Protein AF-A0A850KMY5-F1 (afdb_monomer_lite)

Secondary structure (DSSP, 8-state):
--PPP------------------EEEEEEE--PBP-SS-SSPPBPHHHHHHHHHHHHHHGGG-EEEEEE-SSHHHHHHHHHHHHHHT--EEE--TT-HHHHHHHHHT--EEEEEEE-TTHHHHHHHHHHT--PPP--TT---EEEEEE-SSS-EEEEEEPSSPP-HHHHHHHHHHHHHHHHHTHHHHHHHHHHTT--S--HHHHHHHHHHHHHHHHTTT--HHHHHHHHHHHHHHHHHHHHHHHHHHHHTTPPPPSSPPPIIIIIHHHHHHHHHHHHHHHHHHTGGGGBHHHHHHHHSPPTT-SS-HHHHHHHHGGGS-SSPPBPBPP-----

pLDDT: mean 89.18, std 13.14, range [32.66, 98.81]

Radius of gyration: 27.85 Å; chains: 1; bounding box: 59×48×123 Å

Foldseek 3Di:
DDDDDDDDDDDPPPPPDDPQQAFEKEKEFEFFAFDPPVDPAGAHDPQSLVQLLQVLLLCLPQFAPAEEFAPGNRRCSSRVNNCVSNVHDYHHDDLVPLLVVLVVSSVDHDYYYYYHHLPSRVVSLCSNQVDDQDRQDNPQRFWIWMFTRHPHTDIAIAGTPPGDPLVVLLVLLLVLLLQLLVLLVLVLLVCVQVVHDLDDPVVLVVVLVVQLVVLVVVVHDSLLSSLLSVLSSVLSSQQSVVVVVVCVVVVNDRDPPRDDVPPPSVVSSVVSSVSNSVSLSNNLSVLLADVSVVVQLDDDPPRPGDSVSSCSNSVSSHDPDDHHYHDYSPNDD

Structure (mmCIF, N/CA/C/O backbone):
data_AF-A0A850KMY5-F1
#
_entry.id   AF-A0A850KMY5-F1
#
loop_
_atom_site.group_PDB
_atom_site.id
_atom_site.type_symbol
_atom_site.label_atom_id
_atom_site.label_alt_id
_atom_site.label_comp_id
_atom_site.label_asym_id
_atom_site.label_entity_id
_atom_site.label_seq_id
_atom_site.pdbx_PDB_ins_code
_atom_site.Cartn_x
_atom_site.Cartn_y
_atom_site.Cartn_z
_atom_site.occupancy
_atom_site.B_iso_or_equiv
_atom_site.auth_seq_id
_atom_site.auth_comp_id
_atom_site.auth_asym_id
_atom_site.auth_atom_id
_atom_site.pdbx_PDB_model_num
ATOM 1 N N . MET A 1 1 ? 18.361 23.550 87.043 1.00 40.78 1 MET A N 1
ATOM 2 C CA . MET A 1 1 ? 17.935 22.511 86.080 1.00 40.78 1 MET A CA 1
ATOM 3 C C . MET A 1 1 ? 16.815 23.110 85.234 1.00 40.78 1 MET A C 1
ATOM 5 O O . MET A 1 1 ? 15.806 23.490 85.807 1.00 40.78 1 MET A O 1
ATOM 9 N N . LYS A 1 2 ? 17.021 23.326 83.927 1.00 37.50 2 LYS A N 1
ATOM 10 C CA . LYS A 1 2 ? 15.992 23.822 82.986 1.00 37.50 2 LYS A CA 1
ATOM 11 C C . LYS A 1 2 ? 15.664 22.689 81.999 1.00 37.50 2 LYS A C 1
ATOM 13 O O . LYS A 1 2 ? 16.618 22.047 81.559 1.00 37.50 2 LYS A O 1
ATOM 18 N N . PRO A 1 3 ? 14.392 22.415 81.658 1.00 55.12 3 PRO A N 1
ATOM 19 C CA . PRO A 1 3 ? 14.059 21.340 80.734 1.00 55.12 3 PRO A CA 1
ATOM 20 C C . PRO A 1 3 ? 14.203 21.813 79.282 1.00 55.12 3 PRO A C 1
ATOM 22 O O . PRO A 1 3 ? 13.801 22.920 78.928 1.00 55.12 3 PRO A O 1
ATOM 25 N N . ILE A 1 4 ? 14.795 20.959 78.452 1.00 54.41 4 ILE A N 1
ATOM 26 C CA . ILE A 1 4 ? 14.950 21.135 77.006 1.00 54.41 4 ILE A CA 1
ATOM 27 C C . ILE A 1 4 ? 13.653 20.651 76.342 1.00 54.41 4 ILE A C 1
ATOM 29 O O . ILE A 1 4 ? 13.229 19.522 76.573 1.00 54.41 4 ILE A O 1
ATOM 33 N N . HIS A 1 5 ? 13.003 21.500 75.544 1.00 46.88 5 HIS A N 1
ATOM 34 C CA . HIS A 1 5 ? 11.858 21.116 74.714 1.00 46.88 5 HIS A CA 1
ATOM 35 C C . HIS A 1 5 ? 12.358 20.377 73.466 1.00 46.88 5 HIS A C 1
ATOM 37 O O . HIS A 1 5 ? 13.086 20.951 72.659 1.00 46.88 5 HIS A O 1
ATOM 43 N N . GLN A 1 6 ? 11.984 19.105 73.311 1.00 51.31 6 GLN A N 1
ATOM 44 C CA . GLN A 1 6 ? 12.232 18.348 72.085 1.00 51.31 6 GLN A CA 1
ATOM 45 C C . GLN A 1 6 ? 11.145 18.672 71.052 1.00 51.31 6 GLN A C 1
ATOM 47 O O . GLN A 1 6 ? 9.974 18.359 71.257 1.00 51.31 6 GLN A O 1
ATOM 52 N N . LEU A 1 7 ? 11.537 19.299 69.939 1.00 55.62 7 LEU A N 1
ATOM 53 C CA . LEU A 1 7 ? 10.714 19.387 68.733 1.00 55.62 7 LEU A CA 1
ATOM 54 C C . LEU A 1 7 ? 10.704 18.014 68.043 1.00 55.62 7 LEU A C 1
ATOM 56 O O . LEU A 1 7 ? 11.746 17.536 67.599 1.00 55.62 7 LEU A O 1
ATOM 60 N N . ALA A 1 8 ? 9.528 17.398 67.929 1.00 52.44 8 ALA A N 1
ATOM 61 C CA . ALA A 1 8 ? 9.322 16.209 67.110 1.00 52.44 8 ALA A CA 1
ATOM 62 C C . ALA A 1 8 ? 9.161 16.622 65.637 1.00 52.44 8 ALA A C 1
ATOM 64 O O . ALA A 1 8 ? 8.191 17.283 65.269 1.00 52.44 8 ALA A O 1
ATOM 65 N N . PHE A 1 9 ? 10.124 16.243 64.796 1.00 51.97 9 PHE A N 1
ATOM 66 C CA . PHE A 1 9 ? 10.064 16.421 63.347 1.00 51.97 9 PHE A CA 1
ATOM 67 C C . PHE A 1 9 ? 9.339 15.208 62.744 1.00 51.97 9 PHE A C 1
ATOM 69 O O . PHE A 1 9 ? 9.884 14.105 62.712 1.00 51.97 9 PHE A O 1
ATOM 76 N N . ALA A 1 10 ? 8.083 15.384 62.327 1.00 57.12 10 ALA A N 1
ATOM 77 C CA . ALA A 1 10 ? 7.307 14.335 61.672 1.00 57.12 10 ALA A CA 1
ATOM 78 C C . ALA A 1 10 ? 7.793 14.160 60.224 1.00 57.12 10 ALA A C 1
ATOM 80 O O . ALA A 1 10 ? 7.533 14.995 59.359 1.00 57.12 10 ALA A O 1
ATOM 81 N N . LEU A 1 11 ? 8.523 13.074 59.970 1.00 55.69 11 LEU A N 1
ATOM 82 C CA . LEU A 1 11 ? 8.965 12.676 58.638 1.00 55.69 11 LEU A CA 1
ATOM 83 C C . LEU A 1 11 ? 7.757 12.117 57.862 1.00 55.69 11 LEU A C 1
ATOM 85 O O . LEU A 1 11 ? 7.358 10.971 58.068 1.00 55.69 11 LEU A O 1
ATOM 89 N N . LEU A 1 12 ? 7.151 12.929 56.990 1.00 54.59 12 LEU A N 1
ATOM 90 C CA . LEU A 1 12 ? 6.156 12.460 56.021 1.00 54.59 12 LEU A CA 1
ATOM 91 C C . LEU A 1 12 ? 6.847 11.544 54.999 1.00 54.59 12 LEU A C 1
ATOM 93 O O . LEU A 1 12 ? 7.476 12.015 54.052 1.00 54.59 12 LEU A O 1
ATOM 97 N N . LEU A 1 13 ? 6.722 10.228 55.185 1.00 56.06 13 LEU A N 1
ATOM 98 C CA . LEU A 1 13 ? 7.008 9.256 54.133 1.00 56.06 13 LEU A CA 1
ATOM 99 C C . LEU A 1 13 ? 5.944 9.389 53.035 1.00 56.06 13 LEU A C 1
ATOM 101 O O . LEU A 1 13 ? 4.826 8.894 53.168 1.00 56.06 13 LEU A O 1
ATOM 105 N N . PHE A 1 14 ? 6.307 10.042 51.934 1.00 59.06 14 PHE A N 1
ATOM 106 C CA . PHE A 1 14 ? 5.561 9.962 50.682 1.00 59.06 14 PHE A CA 1
ATOM 107 C C . PHE A 1 14 ? 5.786 8.560 50.092 1.00 59.06 14 PHE A C 1
ATOM 109 O O . PHE A 1 14 ? 6.814 8.286 49.475 1.00 59.06 14 PHE A O 1
ATOM 116 N N . CYS A 1 15 ? 4.853 7.637 50.334 1.00 54.44 15 CYS A N 1
ATOM 117 C CA . CYS A 1 15 ? 4.815 6.355 49.633 1.00 54.44 15 CYS A CA 1
ATOM 118 C C . CYS A 1 15 ? 4.486 6.614 48.156 1.00 54.44 15 CYS A C 1
ATOM 120 O O . CYS A 1 15 ? 3.323 6.806 47.805 1.00 54.44 15 CYS A O 1
ATOM 122 N N . LEU A 1 16 ? 5.497 6.613 47.282 1.00 58.53 16 LEU A N 1
ATOM 123 C CA . LEU A 1 16 ? 5.271 6.395 45.854 1.00 58.53 16 LEU A CA 1
ATOM 124 C C . LEU A 1 16 ? 4.912 4.917 45.675 1.00 58.53 16 LEU A C 1
ATOM 126 O O . LEU A 1 16 ? 5.791 4.058 45.629 1.00 58.53 16 LEU A O 1
ATOM 130 N N . ALA A 1 17 ? 3.616 4.615 45.619 1.00 54.50 17 ALA A N 1
ATOM 131 C CA . ALA A 1 17 ? 3.169 3.316 45.140 1.00 54.50 17 ALA A CA 1
ATOM 132 C C . ALA A 1 17 ? 3.616 3.155 43.672 1.00 54.50 17 ALA A C 1
ATOM 134 O O . ALA A 1 17 ? 3.490 4.112 42.901 1.00 54.50 17 ALA A O 1
ATOM 135 N N . PRO A 1 18 ? 4.141 1.986 43.268 1.00 51.59 18 PRO A N 1
ATOM 136 C CA . PRO A 1 18 ? 4.429 1.730 41.865 1.00 51.59 18 PRO A CA 1
ATOM 137 C C . PRO A 1 18 ? 3.122 1.833 41.069 1.00 51.59 18 PRO A C 1
ATOM 139 O O . PRO A 1 18 ? 2.139 1.167 41.396 1.00 51.59 18 PRO A O 1
ATOM 142 N N . GLN A 1 19 ? 3.096 2.686 40.042 1.00 56.03 19 GLN A N 1
ATOM 143 C CA . GLN A 1 19 ? 2.025 2.665 39.050 1.00 56.03 19 GLN A CA 1
ATOM 144 C C . GLN A 1 19 ? 2.135 1.342 38.296 1.00 56.03 19 GLN A C 1
ATOM 146 O O . GLN A 1 19 ? 3.046 1.160 37.493 1.00 56.03 19 GLN A O 1
ATOM 151 N N . VAL A 1 20 ? 1.229 0.410 38.581 1.00 55.06 20 VAL A N 1
ATOM 152 C CA . VAL A 1 20 ? 0.996 -0.729 37.693 1.00 55.06 20 VAL A CA 1
ATOM 153 C C . VAL A 1 20 ? 0.479 -0.130 36.390 1.00 55.06 20 VAL A C 1
ATOM 155 O O . VAL A 1 20 ? -0.548 0.550 36.396 1.00 55.06 20 VAL A O 1
ATOM 158 N N . ALA A 1 21 ? 1.234 -0.284 35.303 1.00 56.06 21 ALA A N 1
ATOM 159 C CA . ALA A 1 21 ? 0.764 0.120 33.989 1.00 56.06 21 ALA A CA 1
ATOM 160 C C . ALA A 1 21 ? -0.528 -0.647 33.682 1.00 56.06 21 ALA A C 1
ATOM 162 O O . ALA A 1 21 ? -0.600 -1.855 33.909 1.00 56.06 21 ALA A O 1
ATOM 163 N N . ALA A 1 22 ? -1.546 0.068 33.211 1.00 59.16 22 ALA A N 1
ATOM 164 C CA . ALA A 1 22 ? -2.817 -0.518 32.819 1.00 59.16 22 ALA A CA 1
ATOM 165 C C . ALA A 1 22 ? -2.588 -1.623 31.769 1.00 59.16 22 ALA A C 1
ATOM 167 O O . ALA A 1 22 ? -1.987 -1.365 30.721 1.00 59.16 22 ALA A O 1
ATOM 168 N N . ASP A 1 23 ? -3.047 -2.850 32.042 1.00 81.19 23 ASP A N 1
ATOM 169 C CA . ASP A 1 23 ? -3.001 -3.963 31.082 1.00 81.19 23 ASP A CA 1
ATOM 170 C C . ASP A 1 23 ? -4.151 -3.810 30.078 1.00 81.19 23 ASP A C 1
ATOM 172 O O . ASP A 1 23 ? -5.185 -4.483 30.133 1.00 81.19 23 ASP A O 1
ATOM 176 N N . THR A 1 24 ? -4.010 -2.810 29.209 1.00 91.56 24 THR A N 1
ATOM 177 C CA . THR A 1 24 ? -5.053 -2.405 28.269 1.00 91.56 24 THR A CA 1
ATOM 178 C C . THR A 1 24 ? -4.735 -2.911 26.874 1.00 91.56 24 THR A C 1
ATOM 180 O O . THR A 1 24 ? -3.724 -2.535 26.273 1.00 91.56 24 THR A O 1
ATOM 183 N N . THR A 1 25 ? -5.640 -3.717 26.321 1.00 94.56 25 THR A N 1
ATOM 184 C CA . THR A 1 25 ? -5.576 -4.184 24.932 1.00 94.56 25 THR A CA 1
ATOM 185 C C . THR A 1 25 ? -6.728 -3.593 24.128 1.00 94.56 25 THR A C 1
ATOM 187 O O . THR A 1 25 ? -7.898 -3.779 24.446 1.00 94.56 25 THR A O 1
ATOM 190 N N . ILE A 1 26 ? -6.418 -2.905 23.036 1.00 96.69 26 ILE A N 1
ATOM 191 C CA . ILE A 1 26 ? -7.403 -2.196 22.218 1.00 96.69 26 ILE A CA 1
ATOM 192 C C . ILE A 1 26 ? -7.392 -2.792 20.815 1.00 96.69 26 ILE A C 1
ATOM 194 O O . ILE A 1 26 ? -6.387 -2.719 20.112 1.00 96.69 26 ILE A O 1
ATOM 198 N N . TYR A 1 27 ? -8.522 -3.356 20.397 1.00 97.31 27 TYR A N 1
ATOM 199 C CA . TYR A 1 27 ? -8.770 -3.773 19.023 1.00 97.31 27 TYR A CA 1
ATOM 200 C C . TYR A 1 27 ? -9.480 -2.643 18.284 1.00 97.31 27 TYR A C 1
ATOM 202 O O . TYR A 1 27 ? -10.612 -2.289 18.611 1.00 97.31 27 TYR A O 1
ATOM 210 N N . LEU A 1 28 ? -8.822 -2.077 17.278 1.00 97.56 28 LEU A N 1
ATOM 211 C CA . LEU A 1 28 ? -9.374 -1.049 16.414 1.00 97.56 28 LEU A CA 1
ATOM 212 C C . LEU A 1 28 ? -9.715 -1.645 15.054 1.00 97.56 28 LEU A C 1
ATOM 214 O O . LEU A 1 28 ? -8.883 -2.269 14.393 1.00 97.56 28 LEU A O 1
ATOM 218 N N . VAL A 1 29 ? -10.941 -1.394 14.616 1.00 96.88 29 VAL A N 1
ATOM 219 C CA . VAL A 1 29 ? -11.408 -1.705 13.265 1.00 96.88 29 VAL A CA 1
ATOM 220 C C . VAL A 1 29 ? -12.070 -0.465 12.684 1.00 96.88 29 VAL A C 1
ATOM 222 O O . VAL A 1 29 ? -12.574 0.398 13.412 1.00 96.88 29 VAL A O 1
ATOM 225 N N . ARG A 1 30 ? -12.087 -0.336 11.361 1.00 95.31 30 ARG A N 1
ATOM 226 C CA . ARG A 1 30 ? -13.057 0.564 10.728 1.00 95.31 30 ARG A CA 1
ATOM 227 C C . ARG A 1 30 ? -14.398 -0.153 10.571 1.00 95.31 30 ARG A C 1
ATOM 229 O O . ARG A 1 30 ? -14.469 -1.371 10.719 1.00 95.31 30 ARG A O 1
ATOM 236 N N . HIS A 1 31 ? -15.466 0.584 10.267 1.00 96.50 31 HIS A N 1
ATOM 237 C CA . HIS A 1 31 ? -16.716 -0.059 9.850 1.00 96.50 31 HIS A CA 1
ATOM 238 C C . HIS A 1 31 ? -16.485 -1.035 8.690 1.00 96.50 31 HIS A C 1
ATOM 240 O O . HIS A 1 31 ? -15.659 -0.782 7.812 1.00 96.50 31 HIS A O 1
ATOM 246 N N . ALA A 1 32 ? -17.279 -2.099 8.645 1.00 95.62 32 ALA A N 1
ATOM 247 C CA . ALA A 1 32 ? -17.285 -3.041 7.540 1.00 95.62 32 ALA A CA 1
ATOM 248 C C . ALA A 1 32 ? -17.877 -2.429 6.249 1.00 95.62 32 ALA A C 1
ATOM 250 O O . ALA A 1 32 ? -18.269 -1.254 6.206 1.00 95.62 32 ALA A O 1
ATOM 251 N N . GLU A 1 33 ? -17.910 -3.218 5.178 1.00 94.75 33 GLU A N 1
ATOM 252 C CA . GLU A 1 33 ? -18.345 -2.822 3.840 1.00 94.75 33 GLU A CA 1
ATOM 253 C C . GLU A 1 33 ? -19.735 -2.189 3.867 1.00 94.75 33 GLU A C 1
ATOM 255 O O . GLU A 1 33 ? -20.726 -2.839 4.206 1.00 94.75 33 GLU A O 1
ATOM 260 N N . LYS A 1 34 ? -19.808 -0.924 3.455 1.00 94.00 34 LYS A N 1
ATOM 261 C CA . LYS A 1 34 ? -21.040 -0.132 3.422 1.00 94.00 34 LYS A CA 1
ATOM 262 C C . LYS A 1 34 ? -21.680 -0.135 2.035 1.00 94.00 34 LYS A C 1
ATOM 264 O O . LYS A 1 34 ? -20.975 -0.218 1.029 1.00 94.00 34 LYS A O 1
ATOM 269 N N . ALA A 1 35 ? -22.997 0.021 1.976 1.00 93.69 35 ALA A N 1
ATOM 270 C CA . ALA A 1 35 ? -23.704 0.230 0.723 1.00 93.69 35 ALA A CA 1
ATOM 271 C C . ALA A 1 35 ? -23.237 1.523 0.024 1.00 93.69 35 ALA A C 1
ATOM 273 O O . ALA A 1 35 ? -22.773 2.486 0.651 1.00 93.69 35 ALA A O 1
ATOM 274 N N . SER A 1 36 ? -23.365 1.536 -1.302 1.00 90.56 36 SER A N 1
ATOM 275 C CA . SER A 1 36 ? -23.143 2.716 -2.139 1.00 90.56 36 SER A CA 1
ATOM 276 C C . SER A 1 36 ? -24.484 3.255 -2.638 1.00 90.56 36 SER A C 1
ATOM 278 O O . SER A 1 36 ? -24.749 3.285 -3.835 1.00 90.56 36 SER A O 1
ATOM 280 N N . ASP A 1 37 ? -25.346 3.648 -1.701 1.00 87.75 37 ASP A N 1
ATOM 281 C CA . ASP A 1 37 ? -26.718 4.115 -1.956 1.00 87.75 37 ASP A CA 1
ATOM 282 C C . ASP A 1 37 ? -26.837 5.649 -2.092 1.00 87.75 37 ASP A C 1
ATOM 284 O O . ASP A 1 37 ? -27.935 6.194 -2.172 1.00 87.75 37 ASP A O 1
ATOM 288 N N . GLY A 1 38 ? -25.703 6.359 -2.096 1.00 84.75 38 GLY A N 1
ATOM 289 C CA . GLY A 1 38 ? -25.643 7.822 -2.174 1.00 84.75 38 GLY A CA 1
ATOM 290 C C . GLY A 1 38 ? -25.999 8.548 -0.872 1.00 84.75 38 GLY A C 1
ATOM 291 O O . GLY A 1 38 ? -25.956 9.779 -0.830 1.00 84.75 38 GLY A O 1
ATOM 292 N N . THR A 1 39 ? -26.322 7.828 0.206 1.00 90.00 39 THR A N 1
ATOM 293 C CA . THR A 1 39 ? -26.636 8.440 1.499 1.00 90.00 39 THR A CA 1
ATOM 294 C C . THR A 1 39 ? -25.370 8.757 2.302 1.00 90.00 39 THR A C 1
ATOM 296 O O . THR A 1 39 ? -24.292 8.197 2.094 1.00 90.00 39 THR A O 1
ATOM 299 N N . ARG A 1 40 ? -25.495 9.683 3.263 1.00 87.38 40 ARG A N 1
ATOM 300 C CA . ARG A 1 40 ? -24.398 10.058 4.177 1.00 87.38 40 ARG A CA 1
ATOM 301 C C . ARG A 1 40 ? -24.154 9.027 5.281 1.00 87.38 40 ARG A C 1
ATOM 303 O O . ARG A 1 40 ? -23.089 9.038 5.898 1.00 87.38 40 ARG A O 1
ATOM 310 N N . ASP A 1 41 ? -25.136 8.171 5.544 1.00 91.75 41 ASP A N 1
ATOM 311 C CA . ASP A 1 41 ? -25.058 7.130 6.562 1.00 91.75 41 ASP A CA 1
ATOM 312 C C . ASP A 1 41 ? -25.680 5.820 6.049 1.00 91.75 41 ASP A C 1
ATOM 314 O O . ASP A 1 41 ? -26.765 5.438 6.496 1.00 91.75 41 ASP A O 1
ATOM 318 N N . PRO A 1 42 ? -25.024 5.175 5.064 1.00 94.94 42 PRO A N 1
ATOM 319 C CA . PRO A 1 42 ? -25.508 3.939 4.463 1.00 94.94 42 PRO A CA 1
ATOM 320 C C . PRO A 1 42 ? -25.454 2.778 5.455 1.00 94.94 42 PRO A C 1
ATOM 322 O O . PRO A 1 42 ? -24.619 2.749 6.368 1.00 94.94 42 PRO A O 1
ATOM 325 N N . ASP A 1 43 ? -26.314 1.792 5.218 1.00 97.12 43 ASP A N 1
ATOM 326 C CA . ASP A 1 43 ? -26.264 0.496 5.889 1.00 97.12 43 ASP A CA 1
ATOM 327 C C . ASP A 1 43 ? -25.057 -0.339 5.420 1.00 97.12 43 ASP A C 1
ATOM 329 O O . ASP A 1 43 ? -24.413 -0.044 4.404 1.00 97.12 43 ASP A O 1
ATOM 333 N N . LEU A 1 44 ? -24.722 -1.388 6.173 1.00 97.38 44 LEU A N 1
ATOM 334 C CA . LEU A 1 44 ? -23.758 -2.389 5.726 1.00 97.38 44 LEU A CA 1
ATOM 335 C C . LEU A 1 44 ? -24.301 -3.197 4.540 1.00 97.38 44 LEU A C 1
ATOM 337 O O . LEU A 1 44 ? -25.492 -3.468 4.410 1.00 97.38 44 LEU A O 1
ATOM 341 N N . THR A 1 45 ? -23.386 -3.614 3.674 1.00 96.12 45 THR A N 1
ATOM 342 C CA . THR A 1 45 ? -23.649 -4.642 2.661 1.00 96.12 45 THR A CA 1
ATOM 343 C C . THR A 1 45 ? -23.756 -6.029 3.312 1.00 96.12 45 THR A C 1
ATOM 345 O O . THR A 1 45 ? -23.319 -6.202 4.455 1.00 96.12 45 THR A O 1
ATOM 348 N N . PRO A 1 46 ? -24.238 -7.061 2.590 1.00 95.06 46 PRO A N 1
ATOM 349 C CA . PRO A 1 46 ? -24.164 -8.445 3.062 1.00 95.06 46 PRO A CA 1
ATOM 350 C C . PRO A 1 46 ? -22.746 -8.874 3.479 1.00 95.06 46 PRO A C 1
ATOM 352 O O . PRO A 1 46 ? -22.569 -9.392 4.578 1.00 95.06 46 PRO A O 1
ATOM 355 N N . ALA A 1 47 ? -21.725 -8.556 2.672 1.00 92.06 47 ALA A N 1
ATOM 356 C CA . ALA A 1 47 ? -20.323 -8.825 3.011 1.00 92.06 47 ALA A CA 1
ATOM 357 C C . ALA A 1 47 ? -19.878 -8.083 4.285 1.00 92.06 47 ALA A C 1
ATOM 359 O O . ALA A 1 47 ? -19.152 -8.630 5.115 1.00 92.06 47 ALA A O 1
ATOM 360 N N . GLY A 1 48 ? -20.369 -6.855 4.482 1.00 96.19 48 GLY A N 1
ATOM 361 C CA . GLY A 1 48 ? -20.101 -6.081 5.689 1.00 96.19 48 GLY A CA 1
ATOM 362 C C . GLY A 1 48 ? -20.705 -6.717 6.943 1.00 96.19 48 GLY A C 1
ATOM 363 O O . GLY A 1 48 ? -20.067 -6.751 7.995 1.00 96.19 48 GLY A O 1
ATOM 364 N N . HIS A 1 49 ? -21.909 -7.283 6.834 1.00 97.31 49 HIS A N 1
ATOM 365 C CA . HIS A 1 49 ? -22.519 -8.049 7.921 1.00 97.31 49 HIS A CA 1
ATOM 366 C C . HIS A 1 49 ? -21.762 -9.348 8.225 1.00 97.31 49 HIS A C 1
ATOM 368 O O . HIS A 1 49 ? -21.573 -9.669 9.399 1.00 97.31 49 HIS A O 1
ATOM 374 N N . GLU A 1 50 ? -21.282 -10.068 7.207 1.00 95.12 50 GLU A N 1
ATOM 375 C CA . GLU A 1 50 ? -20.426 -11.248 7.400 1.00 95.12 50 GLU A CA 1
ATOM 376 C C . GLU A 1 50 ? -19.127 -10.891 8.130 1.00 95.12 50 GLU A C 1
ATOM 378 O O . GLU A 1 50 ? -18.746 -11.570 9.085 1.00 95.12 50 GLU A O 1
ATOM 383 N N . ARG A 1 51 ? -18.480 -9.782 7.748 1.00 95.44 51 ARG A N 1
ATOM 384 C CA . ARG A 1 51 ? -17.286 -9.283 8.439 1.00 95.44 51 ARG A CA 1
ATOM 385 C C . ARG A 1 51 ? -17.573 -8.921 9.890 1.00 95.44 51 ARG A C 1
ATOM 387 O O . ARG A 1 51 ? -16.802 -9.288 10.772 1.00 95.44 51 ARG A O 1
ATOM 394 N N . ALA A 1 52 ? -18.681 -8.232 10.154 1.00 97.75 52 ALA A N 1
ATOM 395 C CA . ALA A 1 52 ? -19.085 -7.878 11.513 1.00 97.75 52 ALA A CA 1
ATOM 396 C C . ALA A 1 52 ? -19.288 -9.127 12.395 1.00 97.75 52 ALA A C 1
ATOM 398 O O . ALA A 1 52 ? -18.855 -9.152 13.546 1.00 97.75 52 ALA A O 1
ATOM 399 N N . GLN A 1 53 ? -19.881 -10.192 11.842 1.00 97.44 53 GLN A N 1
ATOM 400 C CA . GLN A 1 53 ? -19.999 -11.485 12.527 1.00 97.44 53 GLN A CA 1
ATOM 401 C C . GLN A 1 53 ? -18.638 -12.147 12.753 1.00 97.44 53 GLN A C 1
ATOM 403 O O . GLN A 1 53 ? -18.367 -12.646 13.846 1.00 97.44 53 GLN A O 1
ATOM 408 N N . TRP A 1 54 ? -17.755 -12.112 11.752 1.00 95.19 54 TRP A N 1
ATOM 409 C CA . TRP A 1 54 ? -16.405 -12.643 11.899 1.00 95.19 54 TRP A CA 1
ATOM 410 C C . TRP A 1 54 ? -15.636 -11.930 13.014 1.00 95.19 54 TRP A C 1
ATOM 412 O O . TRP A 1 54 ? -15.001 -12.599 13.824 1.00 95.19 54 TRP A O 1
ATOM 422 N N . ILE A 1 55 ? -15.720 -10.596 13.092 1.00 96.44 55 ILE A N 1
ATOM 423 C CA . ILE A 1 55 ? -15.071 -9.805 14.150 1.00 96.44 55 ILE A CA 1
ATOM 424 C C . ILE A 1 55 ? -15.593 -10.235 15.526 1.00 96.44 55 ILE A C 1
ATOM 426 O O . ILE A 1 55 ? -14.794 -10.407 16.442 1.00 96.44 55 ILE A O 1
ATOM 430 N N . ALA A 1 56 ? -16.900 -10.472 15.668 1.00 97.00 56 ALA A N 1
ATOM 431 C CA . ALA A 1 56 ? -17.472 -10.956 16.922 1.00 97.00 56 ALA A CA 1
ATOM 432 C C . ALA A 1 56 ? -16.872 -12.301 17.350 1.00 97.00 56 ALA A C 1
ATOM 434 O O . ALA A 1 56 ? -16.438 -12.438 18.489 1.00 97.00 56 ALA A O 1
ATOM 435 N N . HIS A 1 57 ? -16.781 -13.269 16.432 1.00 94.81 57 HIS A N 1
ATOM 436 C CA . HIS A 1 57 ? -16.186 -14.580 16.725 1.00 94.81 57 HIS A CA 1
ATOM 437 C C . HIS A 1 57 ? -14.685 -14.482 16.990 1.00 94.81 57 HIS A C 1
ATOM 439 O O . HIS A 1 57 ? -14.175 -15.109 17.912 1.00 94.81 57 HIS A O 1
ATOM 445 N N . TYR A 1 58 ? -13.979 -13.651 16.223 1.00 92.56 58 TYR A N 1
ATOM 446 C CA . TYR A 1 58 ? -12.570 -13.369 16.462 1.00 92.56 58 TYR A CA 1
ATOM 447 C C . TYR A 1 58 ? -12.350 -12.784 17.862 1.00 92.56 58 TYR A C 1
ATOM 449 O O . TYR A 1 58 ? -11.342 -13.085 18.485 1.00 92.56 58 TYR A O 1
ATOM 457 N N . LEU A 1 59 ? -13.277 -11.990 18.401 1.00 95.44 59 LEU A N 1
ATOM 458 C CA . LEU A 1 59 ? -13.125 -11.356 19.713 1.00 95.44 59 LEU A CA 1
ATOM 459 C C . LEU A 1 59 ? -13.751 -12.118 20.891 1.00 95.44 59 LEU A C 1
ATOM 461 O O . LEU A 1 59 ? -13.551 -11.697 22.029 1.00 95.44 59 LEU A O 1
ATOM 465 N N . ALA A 1 60 ? -14.444 -13.235 20.648 1.00 93.06 60 ALA A N 1
ATOM 466 C CA . ALA A 1 60 ? -15.223 -13.954 21.660 1.00 93.06 60 ALA A CA 1
ATOM 467 C C . ALA A 1 60 ? -14.399 -14.355 22.900 1.00 93.06 60 ALA A C 1
ATOM 469 O O . ALA A 1 60 ? -14.794 -14.062 24.026 1.00 93.06 60 ALA A O 1
ATOM 470 N N . ASP A 1 61 ? -13.211 -14.925 22.691 1.00 90.25 61 ASP A N 1
ATOM 471 C CA . ASP A 1 61 ? -12.375 -15.476 23.771 1.00 90.25 61 ASP A CA 1
ATOM 472 C C . ASP A 1 61 ? -11.311 -14.490 24.286 1.00 90.25 61 ASP A C 1
ATOM 474 O O . ASP A 1 61 ? -10.367 -14.873 24.975 1.00 90.25 61 ASP A O 1
ATOM 478 N N . ARG A 1 62 ? -11.418 -13.204 23.927 1.00 93.19 62 ARG A N 1
ATOM 479 C CA . ARG A 1 62 ? -10.411 -12.174 24.252 1.00 93.19 62 ARG A CA 1
ATOM 480 C C . ARG A 1 62 ? -10.780 -11.314 25.464 1.00 93.19 62 ARG A C 1
ATOM 482 O O . ARG A 1 62 ? -10.092 -10.336 25.740 1.00 93.19 62 ARG A O 1
ATOM 489 N N . GLY A 1 63 ? -11.850 -11.669 26.181 1.00 94.19 63 GLY A N 1
ATOM 490 C CA . GLY A 1 63 ? -12.235 -11.016 27.436 1.00 94.19 63 GLY A CA 1
ATOM 491 C C . GLY A 1 63 ? -12.583 -9.537 27.267 1.00 94.19 63 GLY A C 1
ATOM 492 O O . GLY A 1 63 ? -12.086 -8.703 28.020 1.00 94.19 63 GLY A O 1
ATOM 493 N N . LEU A 1 64 ? -13.388 -9.200 26.252 1.00 97.38 64 LEU A N 1
ATOM 494 C CA . LEU A 1 64 ? -13.828 -7.822 26.035 1.00 97.38 64 LEU A CA 1
ATOM 495 C C . LEU A 1 64 ? -14.558 -7.274 27.267 1.00 97.38 64 LEU A C 1
ATOM 497 O O . LEU A 1 64 ? -15.461 -7.916 27.799 1.00 97.38 64 LEU A O 1
ATOM 501 N N . THR A 1 65 ? -14.200 -6.056 27.669 1.00 97.69 65 THR A N 1
ATOM 502 C CA . THR A 1 65 ? -14.826 -5.313 28.771 1.00 97.69 65 THR A CA 1
ATOM 503 C C . THR A 1 65 ? -15.567 -4.065 28.290 1.00 97.69 65 THR A C 1
ATOM 505 O O . THR A 1 65 ? -16.440 -3.567 28.998 1.00 97.69 65 THR A O 1
ATOM 508 N N . ALA A 1 66 ? -15.281 -3.573 27.077 1.00 98.19 66 ALA A N 1
ATOM 509 C CA . ALA A 1 66 ? -16.025 -2.473 26.463 1.00 98.19 66 ALA A CA 1
ATOM 510 C C . ALA A 1 66 ? -16.061 -2.551 24.927 1.00 98.19 66 ALA A C 1
ATOM 512 O O . ALA A 1 66 ? -15.128 -3.035 24.281 1.00 98.19 66 ALA A O 1
ATOM 513 N N . VAL A 1 67 ? -17.137 -2.018 24.339 1.00 98.81 67 VAL A N 1
ATOM 514 C CA . VAL A 1 67 ? -17.289 -1.836 22.890 1.00 98.81 67 VAL A CA 1
ATOM 515 C C . VAL A 1 67 ? -17.648 -0.382 22.601 1.00 98.81 67 VAL A C 1
ATOM 517 O O . VAL A 1 67 ? -18.624 0.143 23.132 1.00 98.81 67 VAL A O 1
ATOM 520 N N . PHE A 1 68 ? -16.878 0.255 21.724 1.00 98.81 68 PHE A N 1
ATOM 521 C CA . PHE A 1 68 ? -17.047 1.639 21.306 1.00 98.81 68 PHE A CA 1
ATOM 522 C C . PHE A 1 68 ? -17.332 1.732 19.808 1.00 98.81 68 PHE A C 1
ATOM 524 O O . PHE A 1 68 ? -16.782 0.982 19.001 1.00 98.81 68 PHE A O 1
ATOM 531 N N . SER A 1 69 ? -18.168 2.690 19.422 1.00 98.75 69 SER A N 1
ATOM 532 C CA . SER A 1 69 ? -18.485 2.987 18.025 1.00 98.75 69 SER A CA 1
ATOM 533 C C . SER A 1 69 ? -18.712 4.479 17.838 1.00 98.75 69 SER A C 1
ATOM 535 O O . SER A 1 69 ? -19.243 5.146 18.720 1.00 98.75 69 SER A O 1
ATOM 537 N N . THR A 1 70 ? -18.414 5.018 16.660 1.00 98.50 70 THR A N 1
ATOM 538 C CA . THR A 1 70 ? -18.979 6.325 16.288 1.00 98.50 70 THR A CA 1
ATOM 539 C C . THR A 1 70 ? -20.492 6.214 16.062 1.00 98.50 70 THR A C 1
ATOM 541 O O . THR A 1 70 ? -21.047 5.114 15.968 1.00 98.50 70 THR A O 1
ATOM 544 N N . ASN A 1 71 ? -21.186 7.348 15.934 1.00 97.94 71 ASN A N 1
ATOM 545 C CA . ASN A 1 71 ? -22.645 7.370 15.783 1.00 97.94 71 ASN A CA 1
ATOM 546 C C . ASN A 1 71 ? -23.158 7.191 14.335 1.00 97.94 71 ASN A C 1
ATOM 548 O O . ASN A 1 71 ? -24.231 7.690 13.994 1.00 97.94 71 ASN A O 1
ATOM 552 N N . TYR A 1 72 ? -22.424 6.494 13.469 1.00 97.38 72 TYR A N 1
ATOM 553 C CA . TYR A 1 72 ? -22.892 6.156 12.120 1.00 97.38 72 TYR A CA 1
ATOM 554 C C . TYR A 1 72 ? -23.526 4.758 12.113 1.00 97.38 72 TYR A C 1
ATOM 556 O O . TYR A 1 72 ? -23.094 3.868 12.847 1.00 97.38 72 TYR A O 1
ATOM 564 N N . LYS A 1 73 ? -24.544 4.525 11.279 1.00 97.62 73 LYS A N 1
ATOM 565 C CA . LYS A 1 73 ? -25.185 3.208 11.121 1.00 97.62 73 LYS A CA 1
ATOM 566 C C . LYS A 1 73 ? -24.162 2.115 10.855 1.00 97.62 73 LYS A C 1
ATOM 568 O O . LYS A 1 73 ? -24.129 1.138 11.594 1.00 97.62 73 LYS A O 1
ATOM 573 N N . ARG A 1 74 ? -23.282 2.316 9.872 1.00 97.00 74 ARG A N 1
ATOM 574 C CA . ARG A 1 74 ? -22.248 1.340 9.495 1.00 97.00 74 ARG A CA 1
ATOM 575 C C . ARG A 1 74 ? -21.294 0.975 10.638 1.00 97.00 74 ARG A C 1
ATOM 577 O O . ARG A 1 74 ? -20.933 -0.192 10.770 1.00 97.00 74 ARG A O 1
ATOM 584 N N . THR A 1 75 ? -20.904 1.929 11.490 1.00 98.19 75 THR A N 1
ATOM 585 C CA . THR A 1 75 ? -20.032 1.639 12.643 1.00 98.19 75 THR A CA 1
ATOM 586 C C . THR A 1 75 ? -20.809 0.903 13.731 1.00 98.19 75 THR A C 1
ATOM 588 O O . THR A 1 75 ? -20.368 -0.159 14.170 1.00 98.19 75 THR A O 1
ATOM 591 N N . ARG A 1 76 ? -22.032 1.347 14.057 1.00 98.69 76 ARG A N 1
ATOM 592 C CA . ARG A 1 76 ? -22.896 0.644 15.022 1.00 98.69 76 ARG A CA 1
ATOM 593 C C . ARG A 1 76 ? -23.232 -0.782 14.579 1.00 98.69 76 ARG A C 1
ATOM 595 O O . ARG A 1 76 ? -23.177 -1.699 15.388 1.00 98.69 76 ARG A O 1
ATOM 602 N N . GLN A 1 77 ? -23.546 -0.988 13.301 1.00 98.62 77 GLN A N 1
ATOM 603 C CA . GLN A 1 77 ? -23.846 -2.305 12.729 1.00 98.62 77 GLN A CA 1
ATOM 604 C C . GLN A 1 77 ? -22.628 -3.232 12.717 1.00 98.62 77 GLN A C 1
ATOM 606 O O . GLN A 1 77 ? -22.792 -4.439 12.862 1.00 98.62 77 GLN A O 1
ATOM 611 N N . THR A 1 78 ? -21.421 -2.677 12.591 1.00 98.62 78 THR A N 1
ATOM 612 C CA . THR A 1 78 ? -20.178 -3.453 12.698 1.00 98.62 78 THR A CA 1
ATOM 613 C C . THR A 1 78 ? -19.901 -3.852 14.152 1.00 98.62 78 THR A C 1
ATOM 615 O O . THR A 1 78 ? -19.496 -4.979 14.409 1.00 98.62 78 THR A O 1
ATOM 618 N N . ALA A 1 79 ? -20.160 -2.958 15.114 1.00 98.69 79 ALA A N 1
ATOM 619 C CA . ALA A 1 79 ? -19.956 -3.213 16.543 1.00 98.69 79 ALA A CA 1
ATOM 620 C C . ALA A 1 79 ? -21.003 -4.163 17.158 1.00 98.69 79 ALA A C 1
ATOM 622 O O . ALA A 1 79 ? -20.704 -4.896 18.103 1.00 98.69 79 ALA A O 1
ATOM 623 N N . ALA A 1 80 ? -22.237 -4.139 16.645 1.00 98.69 80 ALA A N 1
ATOM 624 C CA . ALA A 1 80 ? -23.389 -4.782 17.271 1.00 98.69 80 ALA A CA 1
ATOM 625 C C . ALA A 1 80 ? -23.248 -6.304 17.490 1.00 98.69 80 ALA A C 1
ATOM 627 O O . ALA A 1 80 ? -23.598 -6.751 18.585 1.00 98.69 80 ALA A O 1
ATOM 628 N N . PRO A 1 81 ? -22.739 -7.117 16.538 1.00 98.56 81 PRO A N 1
ATOM 629 C CA . PRO A 1 81 ? -22.554 -8.551 16.768 1.00 98.56 81 PRO A CA 1
ATOM 630 C C . PRO A 1 81 ? -21.592 -8.841 17.924 1.00 98.56 81 PRO A C 1
ATOM 632 O O . PRO A 1 81 ? -21.903 -9.672 18.777 1.00 98.56 81 PRO A O 1
ATOM 635 N N . THR A 1 82 ? -20.476 -8.110 18.004 1.00 98.62 82 THR A N 1
ATOM 636 C CA . THR A 1 82 ? -19.492 -8.256 19.084 1.00 98.62 82 THR A CA 1
ATOM 637 C C . THR A 1 82 ? -20.082 -7.859 20.431 1.00 98.62 82 THR A C 1
ATOM 639 O O . THR A 1 82 ? -19.972 -8.612 21.393 1.00 98.62 82 THR A O 1
ATOM 642 N N . ALA A 1 83 ? -20.758 -6.708 20.495 1.00 98.56 83 ALA A N 1
ATOM 643 C CA . ALA A 1 83 ? -21.403 -6.226 21.715 1.00 98.56 83 ALA A CA 1
ATOM 644 C C . ALA A 1 83 ? -22.454 -7.221 22.232 1.00 98.56 83 ALA A C 1
ATOM 646 O O . ALA A 1 83 ? -22.448 -7.588 23.406 1.00 98.56 83 ALA A O 1
ATOM 647 N N . LYS A 1 84 ? -23.295 -7.746 21.330 1.00 98.50 84 LYS A N 1
ATOM 648 C CA . LYS A 1 84 ? -24.291 -8.773 21.654 1.00 98.50 84 LYS A CA 1
ATOM 649 C C . LYS A 1 84 ? -23.644 -10.054 22.185 1.00 98.50 84 LYS A C 1
ATOM 651 O O . LYS A 1 84 ? -24.139 -10.609 23.159 1.00 98.50 84 LYS A O 1
ATOM 656 N N . MET A 1 85 ? -22.575 -10.525 21.545 1.00 97.94 85 MET A N 1
ATOM 657 C CA . MET A 1 85 ? -21.875 -11.752 21.934 1.00 97.94 85 MET A CA 1
ATOM 658 C C . MET A 1 85 ? -21.177 -11.621 23.291 1.00 97.94 85 MET A C 1
ATOM 660 O O . MET A 1 85 ? -21.243 -12.544 24.095 1.00 97.94 85 MET A O 1
ATOM 664 N N . ALA A 1 86 ? -20.563 -10.468 23.560 1.00 97.62 86 ALA A N 1
ATOM 665 C CA . ALA A 1 86 ? -19.894 -10.181 24.827 1.00 97.62 86 ALA A CA 1
ATOM 666 C C . ALA A 1 86 ? -20.862 -9.781 25.960 1.00 97.62 86 ALA A C 1
ATOM 668 O O . ALA A 1 86 ? -20.435 -9.630 27.100 1.00 97.62 86 ALA A O 1
ATOM 669 N N . GLY A 1 87 ? -22.152 -9.572 25.666 1.00 98.00 87 GLY A N 1
ATOM 670 C CA . GLY A 1 87 ? -23.121 -9.067 26.644 1.00 98.00 87 GLY A CA 1
ATOM 671 C C . GLY A 1 87 ? -22.859 -7.618 27.074 1.00 98.00 87 GLY A C 1
ATOM 672 O O . GLY A 1 87 ? -23.205 -7.237 28.190 1.00 98.00 87 GLY A O 1
ATOM 673 N N . LEU A 1 88 ? -22.244 -6.812 26.205 1.00 98.44 88 LEU A N 1
ATOM 674 C CA . LEU A 1 88 ? -21.839 -5.432 26.478 1.00 98.44 88 LEU A CA 1
ATOM 675 C C . LEU A 1 88 ? -22.708 -4.423 25.711 1.00 98.44 88 LEU A C 1
ATOM 677 O O . LEU A 1 88 ? -23.176 -4.720 24.608 1.00 98.44 88 LEU A O 1
ATOM 681 N N . PRO A 1 89 ? -22.903 -3.202 26.236 1.00 98.38 89 PRO A N 1
ATOM 682 C CA . PRO A 1 89 ? -23.459 -2.105 25.454 1.00 98.38 89 PRO A CA 1
ATOM 683 C C . PRO A 1 89 ? -22.439 -1.574 24.434 1.00 98.38 89 PRO A C 1
ATOM 685 O O . PRO A 1 89 ? -21.231 -1.764 24.576 1.00 98.38 89 PRO A O 1
ATOM 688 N N . VAL A 1 90 ? -22.932 -0.850 23.424 1.00 98.69 90 VAL A N 1
ATOM 689 C CA . VAL A 1 90 ? -22.087 -0.050 22.524 1.00 98.69 90 VAL A CA 1
ATOM 690 C C . VAL A 1 90 ? -22.059 1.391 23.027 1.00 98.69 90 VAL A C 1
ATOM 692 O O . VAL A 1 90 ? -23.072 2.089 22.963 1.00 98.69 90 VAL A O 1
ATOM 695 N N . SER A 1 91 ? -20.897 1.844 23.488 1.00 98.62 91 SER A N 1
ATOM 696 C CA . SER A 1 91 ? -20.656 3.232 23.888 1.00 98.62 91 SER A CA 1
ATOM 697 C C . SER A 1 91 ?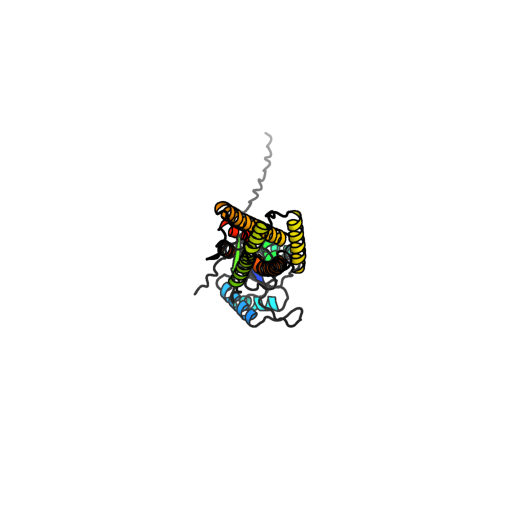 -20.310 4.091 22.673 1.00 98.62 91 SER A C 1
ATOM 699 O O . SER A 1 91 ? -19.515 3.694 21.820 1.00 98.62 91 SER A O 1
ATOM 701 N N . ILE A 1 92 ? -20.906 5.279 22.577 1.00 98.62 92 ILE A N 1
ATOM 702 C CA . ILE A 1 92 ? -20.686 6.179 21.441 1.00 98.62 92 ILE A CA 1
ATOM 703 C C . ILE A 1 92 ? -19.550 7.160 21.734 1.00 98.62 92 ILE A C 1
ATOM 705 O O . ILE A 1 92 ? -19.561 7.794 22.783 1.00 98.62 92 ILE A O 1
ATOM 709 N N . TYR A 1 93 ? -18.620 7.322 20.788 1.00 98.50 93 TYR A N 1
ATOM 710 C CA . TYR A 1 93 ? -17.557 8.335 20.843 1.00 98.50 93 TYR A CA 1
ATOM 711 C C . TYR A 1 93 ? -17.600 9.284 19.630 1.00 98.50 93 TYR A C 1
ATOM 713 O O . TYR A 1 93 ? -18.132 8.930 18.569 1.00 98.50 93 TYR A O 1
ATOM 721 N N . ASP A 1 94 ? -17.045 10.495 19.775 1.00 97.75 94 ASP A N 1
ATOM 722 C CA . ASP A 1 94 ? -16.934 11.464 18.675 1.00 97.75 94 ASP A CA 1
ATOM 723 C C . ASP A 1 94 ? -15.631 11.241 17.882 1.00 97.75 94 ASP A C 1
ATOM 725 O O . ASP A 1 94 ? -14.541 11.422 18.428 1.00 97.75 94 ASP A O 1
ATOM 729 N N . PRO A 1 95 ? -15.695 10.902 16.578 1.00 96.00 95 PRO A N 1
ATOM 730 C CA . PRO A 1 95 ? -14.504 10.777 15.737 1.00 96.00 95 PRO A CA 1
ATOM 731 C C . PRO A 1 95 ? -13.723 12.085 15.530 1.00 96.00 95 PRO A C 1
ATOM 733 O O . PRO A 1 95 ? -12.684 12.046 14.875 1.00 96.00 95 PRO A O 1
ATOM 736 N N . ARG A 1 96 ? -14.219 13.230 16.020 1.00 96.50 96 ARG A N 1
ATOM 737 C CA . ARG A 1 96 ? -13.533 14.532 15.978 1.00 96.50 96 ARG A CA 1
ATOM 738 C C . ARG A 1 96 ? -12.730 14.861 17.239 1.00 96.50 96 ARG A C 1
ATOM 740 O O . ARG A 1 96 ? -11.989 15.834 17.207 1.00 96.50 96 ARG A O 1
ATOM 747 N N . ALA A 1 97 ? -12.872 14.081 18.310 1.00 97.31 97 ALA A N 1
ATOM 748 C CA . ALA A 1 97 ? -12.208 14.299 19.598 1.00 97.31 97 ALA A CA 1
ATOM 749 C C . ALA A 1 97 ? -11.274 13.121 19.936 1.00 97.31 97 ALA A C 1
ATOM 751 O O . ALA A 1 97 ? -11.376 12.499 20.995 1.00 97.31 97 ALA A O 1
ATOM 752 N N . LEU A 1 98 ? -10.402 12.742 18.993 1.00 97.31 98 LEU A N 1
ATOM 753 C CA . LEU A 1 98 ? -9.610 11.511 19.105 1.00 97.31 98 LEU A CA 1
ATOM 754 C C . LEU A 1 98 ? -8.529 11.593 20.183 1.00 97.31 98 LEU A C 1
ATOM 756 O O . LEU A 1 98 ? -8.224 10.575 20.793 1.00 97.31 98 LEU A O 1
ATOM 760 N N . GLU A 1 99 ? -7.975 12.771 20.451 1.00 97.12 99 GLU A N 1
ATOM 761 C CA . GLU A 1 99 ? -6.983 13.001 21.500 1.00 97.12 99 GLU A CA 1
ATOM 762 C C . GLU A 1 99 ? -7.587 12.795 22.890 1.00 97.12 99 GLU A C 1
ATOM 764 O O . GLU A 1 99 ? -7.013 12.086 23.719 1.00 97.12 99 GLU A O 1
ATOM 769 N N . GLU A 1 100 ? -8.774 13.359 23.120 1.00 97.50 100 GLU A N 1
ATOM 770 C CA . GLU A 1 100 ? -9.537 13.176 24.358 1.00 97.50 100 GLU A CA 1
ATOM 771 C C . GLU A 1 100 ? -9.943 11.710 24.526 1.00 97.50 100 GLU A C 1
ATOM 773 O O . GLU A 1 100 ? -9.723 11.118 25.583 1.00 97.50 100 GLU A O 1
ATOM 778 N N . PHE A 1 101 ? -10.448 11.086 23.459 1.00 98.25 101 PHE A N 1
ATOM 779 C CA . PHE A 1 101 ? -10.832 9.679 23.487 1.00 98.25 101 PHE A CA 1
ATOM 780 C C . PHE A 1 101 ? -9.625 8.748 23.693 1.00 98.25 101 PHE A C 1
ATOM 782 O O . PHE A 1 101 ? -9.705 7.779 24.443 1.00 98.25 101 PHE A O 1
ATOM 789 N N . ALA A 1 102 ? -8.467 9.051 23.102 1.00 97.06 102 ALA A N 1
ATOM 790 C CA . ALA A 1 102 ? -7.235 8.305 23.344 1.00 97.06 102 ALA A CA 1
ATOM 791 C C . ALA A 1 102 ? -6.771 8.433 24.802 1.00 97.06 102 ALA A C 1
ATOM 793 O O . ALA A 1 102 ? -6.300 7.450 25.374 1.00 97.06 102 ALA A O 1
ATOM 794 N N . ALA A 1 103 ? -6.895 9.619 25.408 1.00 95.31 103 ALA A N 1
ATOM 795 C CA . ALA A 1 103 ? -6.603 9.820 26.825 1.00 95.31 103 ALA A CA 1
ATOM 796 C C . ALA A 1 103 ? -7.573 9.031 27.718 1.00 95.31 103 ALA A C 1
ATOM 798 O O . ALA A 1 103 ? -7.133 8.393 28.673 1.00 95.31 103 ALA A O 1
ATOM 799 N N . GLU A 1 104 ? -8.862 9.001 27.364 1.00 95.50 104 GLU A N 1
ATOM 800 C CA . GLU A 1 104 ? -9.862 8.172 28.038 1.00 95.50 104 GLU A CA 1
ATOM 801 C C . GLU A 1 104 ? -9.486 6.683 27.985 1.00 95.50 104 GLU A C 1
ATOM 803 O O . GLU A 1 104 ? -9.485 6.018 29.019 1.00 95.50 104 GLU A O 1
ATOM 808 N N . LEU A 1 105 ? -9.149 6.152 26.805 1.00 95.31 105 LEU A N 1
ATOM 809 C CA . LEU A 1 105 ? -8.788 4.738 26.649 1.00 95.31 105 LEU A CA 1
ATOM 810 C C . LEU A 1 105 ? -7.510 4.379 27.421 1.00 95.31 105 LEU A C 1
ATOM 812 O O . LEU A 1 105 ? -7.446 3.308 28.016 1.00 95.31 105 LEU A O 1
ATOM 816 N N . LYS A 1 106 ? -6.517 5.280 27.460 1.00 92.75 106 LYS A N 1
ATOM 817 C CA . LYS A 1 106 ? -5.271 5.103 28.232 1.00 92.75 106 LYS A CA 1
ATOM 818 C C . LYS A 1 106 ? -5.487 5.086 29.746 1.00 92.75 106 LYS A C 1
ATOM 820 O O . LYS A 1 106 ? -4.624 4.597 30.464 1.00 92.75 106 LYS A O 1
ATOM 825 N N . ALA A 1 107 ? -6.596 5.643 30.227 1.00 92.62 107 ALA A N 1
ATOM 826 C CA . ALA A 1 107 ? -6.930 5.707 31.647 1.00 92.62 107 ALA A CA 1
ATOM 827 C C . ALA A 1 107 ? -7.814 4.536 32.122 1.00 92.62 107 ALA A C 1
ATOM 829 O O . ALA A 1 107 ? -8.250 4.540 33.273 1.00 92.62 107 ALA A O 1
ATOM 830 N N . LYS A 1 108 ? -8.122 3.564 31.251 1.00 91.00 108 LYS A N 1
ATOM 831 C CA . LYS A 1 108 ? -8.966 2.402 31.566 1.00 91.00 108 LYS A CA 1
ATOM 832 C C . LYS A 1 108 ? -8.184 1.103 31.427 1.00 91.00 108 LYS A C 1
ATOM 834 O O . LYS A 1 108 ? -7.445 0.944 30.461 1.00 91.00 108 LYS A O 1
ATOM 839 N N . ASP A 1 109 ? -8.472 0.149 32.306 1.00 91.88 109 ASP A N 1
ATOM 840 C CA . ASP A 1 109 ? -7.985 -1.231 32.217 1.00 91.88 109 ASP A CA 1
ATOM 841 C C . ASP A 1 109 ? -8.924 -2.125 31.391 1.00 91.88 109 ASP A C 1
ATOM 843 O O . ASP A 1 109 ? -10.150 -1.945 31.391 1.00 91.88 109 ASP A O 1
ATOM 847 N N . GLY A 1 110 ? -8.354 -3.141 30.739 1.00 93.94 110 GLY A N 1
ATOM 848 C CA . GLY A 1 110 ? -9.095 -4.225 30.095 1.00 93.94 110 GLY A CA 1
ATOM 849 C C . GLY A 1 110 ? -9.001 -4.251 28.571 1.00 93.94 110 GLY A C 1
ATOM 850 O O . GLY A 1 110 ? -8.126 -3.638 27.959 1.00 93.94 110 GLY A O 1
ATOM 851 N N . THR A 1 111 ? -9.911 -5.004 27.950 1.00 96.69 111 THR A N 1
ATOM 852 C CA . THR A 1 111 ? -9.874 -5.265 26.509 1.00 96.69 111 THR A CA 1
ATOM 853 C C . THR A 1 111 ? -11.035 -4.586 25.800 1.00 96.69 111 THR A C 1
ATOM 855 O O . THR A 1 111 ? -12.199 -4.861 26.096 1.00 96.69 111 THR A O 1
ATOM 858 N N . PHE A 1 112 ? -10.744 -3.724 24.828 1.00 97.81 112 PHE A N 1
ATOM 859 C CA . PHE A 1 112 ? -11.759 -2.913 24.155 1.00 97.81 112 PHE A CA 1
ATOM 860 C C . PHE A 1 112 ? -11.842 -3.220 22.661 1.00 97.81 112 PHE A C 1
ATOM 862 O O . PHE A 1 112 ? -10.823 -3.436 22.008 1.00 97.81 112 PHE A O 1
ATOM 869 N N . LEU A 1 113 ? -13.052 -3.163 22.102 1.00 98.62 113 LEU A N 1
ATOM 870 C CA . LEU A 1 113 ? -13.264 -2.995 20.663 1.00 98.62 113 LEU A CA 1
ATOM 871 C C . LEU A 1 113 ? -13.608 -1.532 20.380 1.00 98.62 113 LEU A C 1
ATOM 873 O O . LEU A 1 113 ? -14.534 -0.999 20.983 1.00 98.62 113 LEU A O 1
ATOM 877 N N . VAL A 1 114 ? -12.929 -0.909 19.421 1.00 98.69 114 VAL A N 1
ATOM 878 C CA . VAL A 1 114 ? -13.245 0.431 18.916 1.00 98.69 114 VAL A CA 1
ATOM 879 C C . VAL A 1 114 ? -13.529 0.362 17.418 1.00 98.69 114 VAL A C 1
ATOM 881 O O . VAL A 1 114 ? -12.667 -0.026 16.629 1.00 98.69 114 VAL A O 1
ATOM 884 N N . VAL A 1 115 ? -14.737 0.767 17.018 1.00 98.62 115 VAL A N 1
ATOM 885 C CA . VAL A 1 115 ? -15.172 0.801 15.616 1.00 98.62 115 VAL A CA 1
ATOM 886 C C . VAL A 1 115 ? -15.234 2.239 15.096 1.00 98.62 115 VAL A C 1
ATOM 888 O O . VAL A 1 115 ? -16.099 3.026 15.490 1.00 98.62 115 VAL A O 1
ATOM 891 N N . GLY A 1 116 ? -14.341 2.553 14.159 1.00 97.38 116 GLY A N 1
ATOM 892 C CA . GLY A 1 116 ? -14.173 3.884 13.579 1.00 97.38 116 GLY A CA 1
ATOM 893 C C . GLY A 1 116 ? -14.315 3.935 12.057 1.00 97.38 116 GLY A C 1
ATOM 894 O O . GLY A 1 116 ? -15.145 3.257 11.444 1.00 97.38 116 GLY A O 1
ATOM 895 N N . HIS A 1 117 ? -13.500 4.781 11.435 1.00 95.44 117 HIS A N 1
ATOM 896 C CA . HIS A 1 117 ? -13.504 5.045 9.999 1.00 95.44 117 HIS A CA 1
ATOM 897 C C . HIS A 1 117 ? -12.126 4.792 9.393 1.00 95.44 117 HIS A C 1
ATOM 899 O O . HIS A 1 117 ? -11.129 4.695 10.102 1.00 95.44 117 HIS A O 1
ATOM 905 N N . SER A 1 118 ? -12.082 4.708 8.067 1.00 89.81 118 SER A N 1
ATOM 906 C CA . SER A 1 118 ? -10.859 4.529 7.277 1.00 89.81 118 SER A CA 1
ATOM 907 C C . SER A 1 118 ? -9.728 5.473 7.708 1.00 89.81 118 SER A C 1
ATOM 909 O O . SER A 1 118 ? -8.587 5.037 7.809 1.00 89.81 118 SER A O 1
ATOM 911 N N . ASN A 1 119 ? -10.039 6.737 8.015 1.00 89.19 119 ASN A N 1
ATOM 912 C CA . ASN A 1 119 ? -9.069 7.755 8.428 1.00 89.19 119 ASN A CA 1
ATOM 913 C C . ASN A 1 119 ? -8.891 7.888 9.949 1.00 89.19 119 ASN A C 1
ATOM 915 O O . ASN A 1 119 ? -7.784 8.158 10.407 1.00 89.19 119 ASN A O 1
ATOM 919 N N . THR A 1 120 ? -9.945 7.694 10.747 1.00 94.31 120 THR A N 1
ATOM 920 C CA . THR A 1 120 ? -9.868 7.898 12.204 1.00 94.31 120 THR A CA 1
ATOM 921 C C . THR A 1 120 ? -9.309 6.702 12.960 1.00 94.31 120 THR A C 1
ATOM 923 O O . THR A 1 120 ? -8.652 6.890 13.979 1.00 94.31 120 THR A O 1
ATOM 926 N N . THR A 1 121 ? -9.519 5.480 12.468 1.00 95.31 121 THR A N 1
ATOM 927 C CA . THR A 1 121 ? -8.986 4.258 13.086 1.00 95.31 121 THR A CA 1
ATOM 928 C C . THR A 1 121 ? -7.446 4.239 13.107 1.00 95.31 121 THR A C 1
ATOM 930 O O . THR A 1 121 ? -6.897 4.086 14.200 1.00 95.31 121 THR A O 1
ATOM 933 N N . PRO A 1 122 ? -6.717 4.446 11.986 1.00 91.88 122 PRO A N 1
ATOM 934 C CA . PRO A 1 122 ? -5.252 4.501 12.031 1.00 91.88 122 PRO A CA 1
ATOM 935 C C . PRO A 1 122 ? -4.736 5.696 12.846 1.00 91.88 122 PRO A C 1
ATOM 937 O O . PRO A 1 122 ? -3.759 5.558 13.576 1.00 91.88 122 PRO A O 1
ATOM 940 N N . HIS A 1 123 ? -5.419 6.847 12.807 1.00 93.88 123 HIS A N 1
ATOM 941 C CA . HIS A 1 123 ? -5.036 8.003 13.621 1.00 93.88 123 HIS A CA 1
ATOM 942 C C . HIS A 1 123 ? -5.149 7.721 15.128 1.00 93.88 123 HIS A C 1
ATOM 944 O O . HIS A 1 123 ? -4.231 8.024 15.887 1.00 93.88 123 HIS A O 1
ATOM 950 N N . LEU A 1 124 ? -6.235 7.076 15.563 1.00 96.06 124 LEU A N 1
ATOM 951 C CA . LEU A 1 124 ? -6.397 6.674 16.958 1.00 96.06 124 LEU A CA 1
ATOM 952 C C . LEU A 1 124 ? -5.336 5.645 17.375 1.00 96.06 124 LEU A C 1
ATOM 954 O O . LEU A 1 124 ? -4.771 5.766 18.459 1.00 96.06 124 LEU A O 1
ATOM 958 N N . ALA A 1 125 ? -5.010 4.677 16.511 1.00 93.81 125 ALA A N 1
ATOM 959 C CA . ALA A 1 125 ? -3.926 3.729 16.774 1.00 93.81 125 ALA A CA 1
ATOM 960 C C . ALA A 1 125 ? -2.581 4.449 16.989 1.00 93.81 125 ALA A C 1
ATOM 962 O O . ALA A 1 125 ? -1.876 4.146 17.952 1.00 93.81 125 ALA A O 1
ATOM 963 N N . ASN A 1 126 ? -2.279 5.459 16.165 1.00 91.88 126 ASN A N 1
ATOM 964 C CA . ASN A 1 126 ? -1.078 6.288 16.295 1.00 91.88 126 ASN A CA 1
ATOM 965 C C . ASN A 1 126 ? -1.037 7.057 17.620 1.00 91.88 126 ASN A C 1
ATOM 967 O O . ASN A 1 126 ? -0.012 7.045 18.301 1.00 91.88 126 ASN A O 1
ATOM 971 N N . LEU A 1 127 ? -2.155 7.659 18.041 1.00 93.88 127 LEU A N 1
ATOM 972 C CA . LEU A 1 127 ? -2.257 8.340 19.338 1.00 93.88 127 LEU A CA 1
ATOM 973 C C . LEU A 1 127 ? -2.046 7.385 20.524 1.00 93.88 127 LEU A C 1
ATOM 975 O O . LEU A 1 127 ? -1.486 7.785 21.550 1.00 93.88 127 LEU A O 1
ATOM 979 N N . LEU A 1 128 ? -2.500 6.135 20.414 1.00 92.75 128 LEU A N 1
ATOM 980 C CA . LEU A 1 128 ? -2.394 5.127 21.472 1.00 92.75 128 LEU A CA 1
ATOM 981 C C . LEU A 1 128 ? -0.979 4.538 21.570 1.00 92.75 128 LEU A C 1
ATOM 983 O O . LEU A 1 128 ? -0.409 4.504 22.664 1.00 92.75 128 LEU A O 1
ATOM 987 N N . ALA A 1 129 ? -0.407 4.129 20.437 1.00 89.69 129 ALA A N 1
ATOM 988 C CA . ALA A 1 129 ? 0.866 3.413 20.362 1.00 89.69 129 ALA A CA 1
ATOM 989 C C . ALA A 1 129 ? 2.090 4.318 20.137 1.00 89.69 129 ALA A C 1
ATOM 991 O O . ALA A 1 129 ? 3.214 3.832 20.211 1.00 89.69 129 ALA A O 1
ATOM 992 N N . ASN A 1 130 ? 1.892 5.620 19.892 1.00 87.00 130 ASN A N 1
ATOM 993 C CA . ASN A 1 130 ? 2.943 6.538 19.438 1.00 87.00 130 ASN A CA 1
ATOM 994 C C . ASN A 1 130 ? 3.613 6.048 18.136 1.00 87.00 130 ASN A C 1
ATOM 996 O O . ASN A 1 130 ? 4.837 6.007 18.026 1.00 87.00 130 ASN A O 1
ATOM 1000 N N . SER A 1 131 ? 2.788 5.631 17.173 1.00 84.81 131 SER A N 1
ATOM 1001 C CA . SER A 1 131 ? 3.194 5.076 15.876 1.00 84.81 131 SER A CA 1
ATOM 1002 C C . SER A 1 131 ? 2.820 5.999 14.709 1.00 84.81 131 SER A C 1
ATOM 1004 O O . SER A 1 131 ? 2.197 7.045 14.891 1.00 84.81 131 SER A O 1
ATOM 1006 N N . THR A 1 132 ? 3.202 5.609 13.490 1.00 84.00 132 THR A N 1
ATOM 1007 C CA . THR A 1 132 ? 2.955 6.358 12.245 1.00 84.00 132 THR A CA 1
ATOM 1008 C C . THR A 1 132 ? 2.255 5.498 11.190 1.00 84.00 132 THR A C 1
ATOM 1010 O O . THR A 1 132 ? 2.604 5.536 10.013 1.00 84.00 132 THR A O 1
ATOM 1013 N N . LEU A 1 133 ? 1.274 4.692 11.605 1.00 83.62 133 LEU A N 1
ATOM 1014 C CA . LEU A 1 133 ? 0.482 3.862 10.702 1.00 83.62 133 LEU A CA 1
ATOM 1015 C C . LEU A 1 133 ? -0.241 4.749 9.684 1.00 83.62 133 LEU A C 1
ATOM 1017 O O . LEU A 1 133 ? -0.974 5.674 10.058 1.00 83.62 133 LEU A O 1
ATOM 1021 N N . LYS A 1 134 ? -0.030 4.457 8.401 1.00 82.12 134 LYS A N 1
ATOM 1022 C CA . LYS A 1 134 ? -0.646 5.191 7.301 1.00 82.12 134 LYS A CA 1
ATOM 1023 C C . LYS A 1 134 ? -2.125 4.866 7.140 1.00 82.12 134 LYS A C 1
ATOM 1025 O O . LYS A 1 134 ? -2.625 3.817 7.541 1.00 82.12 134 LYS A O 1
ATOM 1030 N N . TYR A 1 135 ? -2.816 5.793 6.490 1.00 80.38 135 TYR A N 1
ATOM 1031 C CA . TYR A 1 135 ? -4.159 5.576 5.985 1.00 80.38 135 TYR A CA 1
ATOM 1032 C C . TYR A 1 135 ? -4.163 4.458 4.937 1.00 80.38 135 TYR A C 1
ATOM 1034 O O . TYR A 1 135 ? -3.351 4.456 4.017 1.00 80.38 135 TYR A O 1
ATOM 1042 N N . ALA A 1 136 ? -5.090 3.516 5.078 1.00 71.50 136 ALA A N 1
ATOM 1043 C CA . ALA A 1 136 ? -5.098 2.309 4.265 1.00 71.50 136 ALA A CA 1
ATOM 1044 C C . ALA A 1 136 ? -5.843 2.411 2.932 1.00 71.50 136 ALA A C 1
ATOM 1046 O O . ALA A 1 136 ? -5.801 1.465 2.152 1.00 71.50 136 ALA A O 1
ATOM 1047 N N . GLY A 1 137 ? -6.541 3.518 2.680 1.00 75.81 137 GLY A N 1
ATOM 1048 C CA . GLY A 1 137 ? -7.473 3.639 1.562 1.00 75.81 137 GLY A CA 1
ATOM 1049 C C . GLY A 1 137 ? -8.932 3.426 1.975 1.00 75.81 137 GLY A C 1
ATOM 1050 O O . GLY A 1 137 ? -9.250 2.749 2.958 1.00 75.81 137 GLY A O 1
ATOM 1051 N N . GLU A 1 138 ? -9.852 3.998 1.195 1.00 78.94 138 GLU A N 1
ATOM 1052 C CA . GLU A 1 138 ? -11.299 3.841 1.407 1.00 78.94 138 GLU A CA 1
ATOM 1053 C C . GLU A 1 138 ? -11.776 2.414 1.112 1.00 78.94 138 GLU A C 1
ATOM 1055 O O . GLU A 1 138 ? -12.847 1.994 1.564 1.00 78.94 138 GLU A O 1
ATOM 1060 N N . ASP A 1 139 ? -10.981 1.641 0.383 1.00 77.12 139 ASP A N 1
ATOM 1061 C CA . ASP A 1 139 ? -11.301 0.296 -0.052 1.00 77.12 139 ASP A CA 1
ATOM 1062 C C . ASP A 1 139 ? -10.740 -0.796 0.870 1.00 77.12 139 ASP A C 1
ATOM 1064 O O . ASP A 1 139 ? -11.059 -1.947 0.621 1.00 77.12 139 ASP A O 1
ATOM 1068 N N . VAL A 1 140 ? -10.003 -0.495 1.953 1.00 84.12 140 VAL A N 1
ATOM 1069 C CA . VAL A 1 140 ? -9.431 -1.521 2.861 1.00 84.12 140 VAL A CA 1
ATOM 1070 C C . VAL A 1 140 ? -10.245 -1.745 4.147 1.00 84.12 140 VAL A C 1
ATOM 1072 O O . VAL A 1 140 ? -10.085 -1.042 5.137 1.00 84.12 140 VAL A O 1
ATOM 1075 N N . TYR A 1 141 ? -11.190 -2.690 4.133 1.00 88.31 141 TYR A N 1
ATOM 1076 C CA . TYR A 1 141 ? -12.151 -3.023 5.205 1.00 88.31 141 TYR A CA 1
ATOM 1077 C C . TYR A 1 141 ? -11.663 -4.053 6.213 1.00 88.31 141 TYR A C 1
ATOM 1079 O O . TYR A 1 141 ? -12.218 -4.138 7.307 1.00 88.31 141 TYR A O 1
ATOM 1087 N N . ASP A 1 142 ? -10.675 -4.859 5.852 1.00 88.19 142 ASP A N 1
ATOM 1088 C CA . ASP A 1 142 ? -10.394 -6.078 6.591 1.00 88.19 142 ASP A CA 1
ATOM 1089 C C . ASP A 1 142 ? -9.402 -5.913 7.747 1.00 88.19 142 ASP A C 1
ATOM 1091 O O . ASP A 1 142 ? -9.198 -6.866 8.487 1.00 88.19 142 ASP A O 1
ATOM 1095 N N . GLN A 1 143 ? -8.843 -4.732 7.991 1.00 89.50 143 GLN A N 1
ATOM 1096 C CA . GLN A 1 143 ? -7.877 -4.538 9.073 1.00 89.50 143 GLN A CA 1
ATOM 1097 C C . GLN A 1 143 ? -8.459 -4.678 10.476 1.00 89.50 143 GLN A C 1
ATOM 1099 O O . GLN A 1 143 ? -9.482 -4.083 10.821 1.00 89.50 143 GLN A O 1
ATOM 1104 N N . VAL A 1 144 ? -7.703 -5.385 11.310 1.00 92.19 144 VAL A N 1
ATOM 1105 C CA . VAL A 1 144 ? -7.842 -5.413 12.762 1.00 92.19 144 VAL A CA 1
ATOM 1106 C C . VAL A 1 144 ? -6.504 -4.996 13.356 1.00 92.19 144 VAL A C 1
ATOM 1108 O O . VAL A 1 144 ? -5.531 -5.752 13.314 1.00 92.19 144 VAL A O 1
ATOM 1111 N N . ILE A 1 145 ? -6.453 -3.779 13.888 1.00 92.31 145 ILE A N 1
ATOM 1112 C CA . ILE A 1 145 ? -5.272 -3.233 14.555 1.00 92.31 145 ILE A CA 1
ATOM 1113 C C . ILE A 1 145 ? -5.396 -3.562 16.039 1.00 92.31 145 ILE A C 1
ATOM 1115 O O . ILE A 1 145 ? -6.414 -3.259 16.654 1.00 92.31 145 ILE A O 1
ATOM 1119 N N . LYS A 1 146 ? -4.372 -4.169 16.626 1.00 93.38 146 LYS A N 1
ATOM 1120 C CA . LYS A 1 146 ? -4.281 -4.423 18.060 1.00 93.38 146 LYS A CA 1
ATOM 1121 C C . LYS A 1 146 ? -3.212 -3.510 18.645 1.00 93.38 146 LYS A C 1
ATOM 1123 O O . LYS A 1 146 ? -2.075 -3.506 18.182 1.00 93.38 146 LYS A O 1
ATOM 1128 N N . VAL A 1 147 ? -3.582 -2.753 19.671 1.00 92.50 147 VAL A N 1
ATOM 1129 C CA . VAL A 1 147 ? -2.660 -1.943 20.468 1.00 92.50 147 VAL A CA 1
ATOM 1130 C C . VAL A 1 147 ? -2.630 -2.497 21.887 1.00 92.50 147 VAL A C 1
ATOM 1132 O O . VAL A 1 147 ? -3.680 -2.597 22.518 1.00 92.50 147 VAL A O 1
ATOM 1135 N N . SER A 1 148 ? -1.447 -2.850 22.386 1.00 90.94 148 SER A N 1
ATOM 1136 C CA . SER A 1 148 ? -1.224 -3.141 23.807 1.00 90.94 148 SER A CA 1
ATOM 1137 C C . SER A 1 148 ? -0.563 -1.937 24.467 1.00 90.94 148 SER A C 1
ATOM 1139 O O . SER A 1 148 ? 0.417 -1.412 23.934 1.00 90.94 148 SER A O 1
ATOM 1141 N N . LEU A 1 149 ? -1.106 -1.487 25.601 1.00 87.44 149 LEU A N 1
ATOM 1142 C CA . LEU A 1 149 ? -0.573 -0.370 26.390 1.00 87.44 149 LEU A CA 1
ATOM 1143 C C . LEU A 1 149 ? 0.302 -0.812 27.579 1.00 87.44 149 LEU A C 1
ATOM 1145 O O . LEU A 1 149 ? 0.729 0.050 28.345 1.00 87.44 149 LEU A O 1
ATOM 1149 N N . ALA A 1 150 ? 0.598 -2.112 27.699 1.00 79.25 150 ALA A N 1
ATOM 1150 C CA . ALA A 1 150 ? 1.514 -2.660 28.704 1.00 79.25 150 ALA A CA 1
ATOM 1151 C C . ALA A 1 150 ? 2.973 -2.163 28.523 1.00 79.25 150 ALA A C 1
ATOM 1153 O O . ALA A 1 150 ? 3.267 -1.404 27.596 1.00 79.25 150 ALA A O 1
ATOM 1154 N N . ASP A 1 151 ? 3.890 -2.603 29.401 1.00 60.62 151 ASP A N 1
ATOM 1155 C CA . ASP A 1 151 ? 5.274 -2.102 29.582 1.00 60.62 151 ASP A CA 1
ATOM 1156 C C . ASP A 1 151 ? 6.075 -1.840 28.288 1.00 60.62 151 ASP A C 1
ATOM 1158 O O . ASP A 1 151 ? 6.905 -0.929 28.240 1.00 60.62 151 ASP A O 1
ATOM 1162 N N . SER A 1 152 ? 5.798 -2.580 27.213 1.00 63.47 152 SER A N 1
ATOM 1163 C CA . SER A 1 152 ? 6.211 -2.238 25.852 1.00 63.47 152 SER A CA 1
ATOM 1164 C C . SER A 1 152 ? 4.985 -2.005 24.969 1.00 63.47 152 SER A C 1
ATOM 1166 O O . SER A 1 152 ? 4.421 -2.936 24.386 1.00 63.47 152 SER A O 1
ATOM 1168 N N . LYS A 1 153 ? 4.577 -0.733 24.849 1.00 77.00 153 LYS A N 1
ATOM 1169 C CA . LYS A 1 153 ? 3.526 -0.328 23.907 1.00 77.00 153 LYS A CA 1
ATOM 1170 C C . LYS A 1 153 ? 3.803 -0.964 22.553 1.00 77.00 153 LYS A C 1
ATOM 1172 O O . LYS A 1 153 ? 4.852 -0.725 21.959 1.00 77.00 153 LYS A O 1
ATOM 1177 N N . SER A 1 154 ? 2.876 -1.784 22.084 1.00 80.88 154 SER A N 1
ATOM 1178 C CA . SER A 1 154 ? 3.038 -2.519 20.834 1.00 80.88 154 SER A CA 1
ATOM 1179 C C . SER A 1 154 ? 1.808 -2.355 19.963 1.00 80.88 154 SER A C 1
ATOM 1181 O O . SER A 1 154 ? 0.678 -2.297 20.451 1.00 80.88 154 SER A O 1
ATOM 1183 N N . LEU A 1 155 ? 2.055 -2.255 18.659 1.00 85.38 155 LEU A N 1
ATOM 1184 C CA . LEU A 1 155 ? 1.043 -2.219 17.618 1.00 85.38 155 LEU A CA 1
ATOM 1185 C C . LEU A 1 155 ? 1.261 -3.427 16.716 1.00 85.38 155 LEU A C 1
ATOM 1187 O O . LEU A 1 155 ? 2.351 -3.612 16.175 1.00 85.38 155 LEU A O 1
ATOM 1191 N N . SER A 1 156 ? 0.215 -4.220 16.530 1.00 84.75 156 SER A N 1
ATOM 1192 C CA . SER A 1 156 ? 0.179 -5.280 15.532 1.00 84.75 156 SER A CA 1
ATOM 1193 C C . SER A 1 156 ? -1.062 -5.156 14.660 1.00 84.75 156 SER A C 1
ATOM 1195 O O . SER A 1 156 ? -2.086 -4.597 15.057 1.00 84.75 156 SER A O 1
ATOM 1197 N N . VAL A 1 157 ? -0.963 -5.642 13.426 1.00 83.06 157 VAL A N 1
ATOM 1198 C CA . VAL A 1 157 ? -2.072 -5.624 12.470 1.00 83.06 157 VAL A CA 1
ATOM 1199 C C . VAL A 1 157 ? -2.342 -7.048 12.017 1.00 83.06 157 VAL A C 1
ATOM 1201 O O . VAL A 1 157 ? -1.428 -7.805 11.689 1.00 83.06 157 VAL A O 1
ATOM 1204 N N . SER A 1 158 ? -3.617 -7.406 11.986 1.00 84.00 158 SER A N 1
ATOM 1205 C CA . SER A 1 158 ? -4.123 -8.637 11.389 1.00 84.00 158 SER A CA 1
ATOM 1206 C C . SER A 1 158 ? -5.276 -8.315 10.435 1.00 84.00 158 SER A C 1
ATOM 1208 O O . SER A 1 158 ? -5.724 -7.170 10.348 1.00 84.00 158 SER A O 1
ATOM 1210 N N . PHE A 1 159 ? -5.747 -9.316 9.690 1.00 83.88 159 PHE A N 1
ATOM 1211 C CA . PHE A 1 159 ? -6.802 -9.141 8.691 1.00 83.88 159 PHE A CA 1
ATOM 1212 C C . PHE A 1 159 ? -7.977 -10.093 8.943 1.00 83.88 159 PHE A C 1
ATOM 1214 O O . PHE A 1 159 ? -7.798 -11.301 9.122 1.00 83.88 159 PHE A O 1
ATOM 1221 N N . SER A 1 160 ? -9.179 -9.527 8.939 1.00 79.94 160 SER A N 1
ATOM 1222 C CA . SER A 1 160 ? -10.472 -10.181 9.108 1.00 79.94 160 SER A CA 1
ATOM 1223 C C . SER A 1 160 ? -10.941 -10.891 7.842 1.00 79.94 160 SER A C 1
ATOM 1225 O O . SER A 1 160 ? -10.413 -10.690 6.747 1.00 79.94 160 SER A O 1
ATOM 1227 N N . LYS A 1 161 ? -11.955 -11.752 7.984 1.00 75.94 161 LYS A N 1
ATOM 1228 C CA . LYS A 1 161 ? -12.646 -12.365 6.843 1.00 75.94 161 LYS A CA 1
ATOM 1229 C C . LYS A 1 161 ? -13.958 -11.618 6.536 1.00 75.94 161 LYS A C 1
ATOM 1231 O O . LYS A 1 161 ? -14.575 -11.139 7.485 1.00 75.94 161 LYS A O 1
ATOM 1236 N N . PRO A 1 162 ? -14.398 -11.549 5.263 1.00 75.25 162 PRO A N 1
ATOM 1237 C CA . PRO A 1 162 ? -13.715 -12.049 4.061 1.00 75.25 162 PRO A CA 1
ATOM 1238 C C . PRO A 1 162 ? -12.395 -11.306 3.815 1.00 75.25 162 PRO A C 1
ATOM 1240 O O . PRO A 1 162 ? -12.314 -10.098 4.010 1.00 75.25 162 PRO A O 1
ATOM 1243 N N . LYS A 1 163 ? -11.324 -12.027 3.463 1.00 72.00 163 LYS A N 1
ATOM 1244 C CA . LYS A 1 163 ? -10.038 -11.369 3.194 1.00 72.00 163 LYS A CA 1
ATOM 1245 C C . LYS A 1 163 ? -10.171 -10.559 1.917 1.00 72.00 163 LYS A C 1
ATOM 1247 O O . LYS A 1 163 ? -10.708 -11.070 0.933 1.00 72.00 163 LYS A O 1
ATOM 1252 N N . GLN A 1 164 ? -9.670 -9.336 1.924 1.00 76.88 164 GLN A N 1
ATOM 1253 C CA . GLN A 1 164 ? -9.471 -8.624 0.675 1.00 76.88 164 GLN A CA 1
ATOM 1254 C C . GLN A 1 164 ? -8.219 -9.161 -0.004 1.00 76.88 164 GLN A C 1
ATOM 1256 O O . GLN A 1 164 ? -7.304 -9.669 0.650 1.00 76.88 164 GLN A O 1
ATOM 1261 N N . ASP A 1 165 ? -8.195 -9.110 -1.334 1.00 77.62 165 ASP A N 1
ATOM 1262 C CA . ASP A 1 165 ? -7.114 -9.733 -2.087 1.00 77.62 165 ASP A CA 1
ATOM 1263 C C . ASP A 1 165 ? -5.868 -8.836 -2.134 1.00 77.62 165 ASP A C 1
ATOM 1265 O O . ASP A 1 165 ? -5.504 -8.230 -3.144 1.00 77.62 165 ASP A O 1
ATOM 1269 N N . HIS A 1 166 ? -5.216 -8.725 -0.979 1.00 82.44 166 HIS A N 1
ATOM 1270 C CA . HIS A 1 166 ? -3.955 -8.012 -0.810 1.00 82.44 166 HIS A CA 1
ATOM 1271 C C . HIS A 1 166 ? -2.850 -8.599 -1.686 1.00 82.44 166 HIS A C 1
ATOM 1273 O O . HIS A 1 166 ? -2.004 -7.861 -2.188 1.00 82.44 166 HIS A O 1
ATOM 1279 N N . ASN A 1 167 ? -2.891 -9.910 -1.933 1.00 82.56 167 ASN A N 1
ATOM 1280 C CA . ASN A 1 167 ? -1.932 -10.573 -2.805 1.00 82.56 167 ASN A CA 1
ATOM 1281 C C . ASN A 1 167 ? -2.097 -10.110 -4.255 1.00 82.56 167 ASN A C 1
ATOM 1283 O O . ASN A 1 167 ? -1.090 -9.827 -4.900 1.00 82.56 167 ASN A O 1
ATOM 1287 N N . LEU A 1 168 ? -3.332 -9.965 -4.754 1.00 87.19 168 LEU A N 1
ATOM 1288 C CA . LEU A 1 168 ? -3.579 -9.406 -6.086 1.00 87.19 168 LEU A CA 1
ATOM 1289 C C . LEU A 1 168 ? -3.093 -7.961 -6.209 1.00 87.19 168 LEU A C 1
ATOM 1291 O O . LEU A 1 168 ? -2.472 -7.634 -7.216 1.00 87.19 168 LEU A O 1
ATOM 1295 N N . LYS A 1 169 ? -3.305 -7.112 -5.195 1.00 90.88 169 LYS A N 1
ATOM 1296 C CA . LYS A 1 169 ? -2.806 -5.721 -5.204 1.00 90.88 169 LYS A CA 1
ATOM 1297 C C . LYS A 1 169 ? -1.276 -5.663 -5.289 1.00 90.88 169 LYS A C 1
ATOM 1299 O O . LYS A 1 169 ? -0.721 -4.954 -6.127 1.00 90.88 169 LYS A O 1
ATOM 1304 N N . VAL A 1 170 ? -0.584 -6.468 -4.478 1.00 92.31 170 VAL A N 1
ATOM 1305 C CA . VAL A 1 170 ? 0.886 -6.582 -4.524 1.00 92.31 170 VAL A CA 1
ATOM 1306 C C . VAL A 1 170 ? 1.348 -7.168 -5.863 1.00 92.31 170 VAL A C 1
ATOM 1308 O O . VAL A 1 170 ? 2.297 -6.666 -6.464 1.00 92.31 170 VAL A O 1
ATOM 1311 N N . ALA A 1 171 ? 0.669 -8.195 -6.378 1.00 92.50 171 ALA A N 1
ATOM 1312 C CA . ALA A 1 171 ? 0.984 -8.797 -7.672 1.00 92.50 171 ALA A CA 1
ATOM 1313 C C . ALA A 1 171 ? 0.787 -7.814 -8.839 1.00 92.50 171 ALA A C 1
ATOM 1315 O O . ALA A 1 171 ? 1.623 -7.775 -9.742 1.00 92.50 171 ALA A O 1
ATOM 1316 N N . ALA A 1 172 ? -0.262 -6.989 -8.802 1.00 94.69 172 ALA A N 1
ATOM 1317 C CA . ALA A 1 172 ? -0.514 -5.948 -9.792 1.00 94.69 172 ALA A CA 1
ATOM 1318 C C . ALA A 1 172 ? 0.615 -4.908 -9.808 1.00 94.69 172 ALA A C 1
ATOM 1320 O O . ALA A 1 172 ? 1.119 -4.576 -10.883 1.00 94.69 172 ALA A O 1
ATOM 1321 N N . LEU A 1 173 ? 1.086 -4.465 -8.634 1.00 96.19 173 LEU A N 1
ATOM 1322 C CA . LEU A 1 173 ? 2.242 -3.568 -8.539 1.00 96.19 173 LEU A CA 1
ATOM 1323 C C . LEU A 1 173 ? 3.514 -4.220 -9.101 1.00 96.19 173 LEU A C 1
ATOM 1325 O O . LEU A 1 173 ? 4.205 -3.612 -9.922 1.00 96.19 173 LEU A O 1
ATOM 1329 N N . ARG A 1 174 ? 3.799 -5.478 -8.735 1.00 96.62 174 ARG A N 1
ATOM 1330 C CA . ARG A 1 174 ? 4.939 -6.241 -9.286 1.00 96.62 174 ARG A CA 1
ATOM 1331 C C . ARG A 1 174 ? 4.883 -6.312 -10.808 1.00 96.62 174 ARG A C 1
ATOM 1333 O O . ARG A 1 174 ? 5.891 -6.078 -11.474 1.00 96.62 174 ARG A O 1
ATOM 1340 N N . HIS A 1 175 ? 3.709 -6.612 -11.356 1.00 95.94 175 HIS A N 1
ATOM 1341 C CA . HIS A 1 175 ? 3.502 -6.703 -12.796 1.00 95.94 175 HIS A CA 1
ATOM 1342 C C . HIS A 1 175 ? 3.693 -5.347 -13.487 1.00 95.94 175 HIS A C 1
ATOM 1344 O O . HIS A 1 175 ? 4.376 -5.275 -14.508 1.00 95.94 175 HIS A O 1
ATOM 1350 N N . ALA A 1 176 ? 3.174 -4.260 -12.908 1.00 97.44 176 ALA A N 1
ATOM 1351 C CA . ALA A 1 176 ? 3.349 -2.915 -13.448 1.00 97.44 176 ALA A CA 1
ATOM 1352 C C . ALA A 1 176 ? 4.830 -2.493 -13.495 1.00 97.44 176 ALA A C 1
ATOM 1354 O O . ALA A 1 176 ? 5.286 -1.959 -14.509 1.00 97.44 176 ALA A O 1
ATOM 1355 N N . ILE A 1 177 ? 5.601 -2.796 -12.442 1.00 97.56 177 ILE A N 1
ATOM 1356 C CA . ILE A 1 177 ? 7.053 -2.556 -12.410 1.00 97.56 177 ILE A CA 1
ATOM 1357 C C . ILE A 1 177 ? 7.760 -3.368 -13.501 1.00 97.56 177 ILE A C 1
ATOM 1359 O O . ILE A 1 177 ? 8.534 -2.812 -14.284 1.00 97.56 177 ILE A O 1
ATOM 1363 N N . ALA A 1 178 ? 7.473 -4.669 -13.587 1.00 96.38 178 ALA A N 1
ATOM 1364 C CA . ALA A 1 178 ? 8.098 -5.555 -14.565 1.00 96.38 178 ALA A CA 1
ATOM 1365 C C . ALA A 1 178 ? 7.798 -5.125 -16.011 1.00 96.38 178 ALA A C 1
ATOM 1367 O O . ALA A 1 178 ? 8.715 -5.046 -16.829 1.00 96.38 178 ALA A O 1
ATOM 1368 N N . ASN A 1 179 ? 6.545 -4.775 -16.317 1.00 95.69 179 ASN A N 1
ATOM 1369 C CA . ASN A 1 179 ? 6.147 -4.299 -17.643 1.00 95.69 179 ASN A CA 1
ATOM 1370 C C . ASN A 1 179 ? 6.845 -2.991 -18.017 1.00 95.69 179 ASN A C 1
ATOM 1372 O O . ASN A 1 179 ? 7.247 -2.808 -19.167 1.00 95.69 179 ASN A O 1
ATOM 1376 N N . ARG A 1 180 ? 7.017 -2.082 -17.050 1.00 96.25 180 ARG A N 1
ATOM 1377 C CA . ARG A 1 180 ? 7.739 -0.828 -17.273 1.00 96.25 180 ARG A CA 1
ATOM 1378 C C . ARG A 1 180 ? 9.221 -1.073 -17.562 1.00 96.25 180 ARG A C 1
ATOM 1380 O O . ARG A 1 180 ? 9.748 -0.466 -18.492 1.00 96.25 180 ARG A O 1
ATOM 1387 N N . LEU A 1 181 ? 9.870 -1.979 -16.826 1.00 95.94 181 LEU A N 1
ATOM 1388 C CA . LEU A 1 181 ? 11.261 -2.378 -17.079 1.00 95.94 181 LEU A CA 1
ATOM 1389 C C . LEU A 1 181 ? 11.438 -3.075 -18.432 1.00 95.94 181 LEU A C 1
ATOM 1391 O O . LEU A 1 181 ? 12.410 -2.796 -19.126 1.00 95.94 181 LEU A O 1
ATOM 1395 N N . ALA A 1 182 ? 10.492 -3.921 -18.847 1.00 93.25 182 ALA A N 1
ATOM 1396 C CA . ALA A 1 182 ? 10.579 -4.662 -20.108 1.00 93.25 182 ALA A CA 1
ATOM 1397 C C . ALA A 1 182 ? 10.720 -3.744 -21.340 1.00 93.25 182 ALA A C 1
ATOM 1399 O O . ALA A 1 182 ? 11.416 -4.083 -22.294 1.00 93.25 182 ALA A O 1
ATOM 1400 N N . VAL A 1 183 ? 10.125 -2.546 -21.306 1.00 95.25 183 VAL A N 1
ATOM 1401 C CA . VAL A 1 183 ? 10.242 -1.553 -22.393 1.00 95.25 183 VAL A CA 1
ATOM 1402 C C . VAL A 1 183 ? 11.628 -0.891 -22.438 1.00 95.25 183 VAL A C 1
ATOM 1404 O O . VAL A 1 183 ? 12.012 -0.311 -23.453 1.00 95.25 183 VAL A O 1
ATOM 1407 N N . MET A 1 184 ? 12.430 -0.977 -21.372 1.00 95.38 184 MET A N 1
ATOM 1408 C CA . MET A 1 184 ? 13.747 -0.328 -21.332 1.00 95.38 184 MET A CA 1
ATOM 1409 C C . MET A 1 184 ? 14.765 -0.981 -22.266 1.00 95.38 184 MET A C 1
ATOM 1411 O O . MET A 1 184 ? 15.695 -0.301 -22.696 1.00 95.38 184 MET A O 1
ATOM 1415 N N . ALA A 1 185 ? 14.564 -2.243 -22.654 1.00 94.81 185 ALA A N 1
ATOM 1416 C CA . ALA A 1 185 ? 15.381 -2.882 -23.681 1.00 94.81 185 ALA A CA 1
ATOM 1417 C C . ALA A 1 185 ? 15.225 -2.185 -25.049 1.00 94.81 185 ALA A C 1
ATOM 1419 O O . ALA A 1 185 ? 16.221 -1.958 -25.733 1.00 94.81 185 ALA A O 1
ATOM 1420 N N . ASP A 1 186 ? 14.008 -1.760 -25.422 1.00 96.75 186 ASP A N 1
ATOM 1421 C CA . ASP A 1 186 ? 13.773 -0.967 -26.641 1.00 96.75 186 ASP A CA 1
ATOM 1422 C C . ASP A 1 186 ? 14.442 0.410 -26.553 1.00 96.75 186 ASP A C 1
ATOM 1424 O O . ASP A 1 186 ? 15.081 0.860 -27.505 1.00 96.75 186 ASP A O 1
ATOM 1428 N N . VAL A 1 187 ? 14.351 1.068 -25.388 1.00 97.44 187 VAL A N 1
ATOM 1429 C CA . VAL A 1 187 ? 15.038 2.349 -25.140 1.00 97.44 187 VAL A CA 1
ATOM 1430 C C . VAL A 1 187 ? 16.546 2.187 -25.318 1.00 97.44 187 VAL A C 1
ATOM 1432 O O . VAL A 1 187 ? 17.175 3.011 -25.984 1.00 97.44 187 VAL A O 1
ATOM 1435 N N . ALA A 1 188 ? 17.121 1.131 -24.739 1.00 97.69 188 ALA A N 1
ATOM 1436 C CA . ALA A 1 188 ? 18.539 0.827 -24.840 1.00 97.69 188 ALA A CA 1
ATOM 1437 C C . ALA A 1 188 ? 18.948 0.606 -26.305 1.00 97.69 188 ALA A C 1
ATOM 1439 O O . ALA A 1 188 ? 19.869 1.269 -26.779 1.00 97.69 188 ALA A O 1
ATOM 1440 N N . ARG A 1 189 ? 18.215 -0.234 -27.054 1.00 98.12 189 ARG A N 1
ATOM 1441 C CA . ARG A 1 189 ? 18.485 -0.495 -28.481 1.00 98.12 189 ARG A CA 1
ATOM 1442 C C . ARG A 1 189 ? 18.426 0.780 -29.317 1.00 98.12 189 ARG A C 1
ATOM 1444 O O . ARG A 1 189 ? 19.304 1.023 -30.143 1.00 98.12 189 ARG A O 1
ATOM 1451 N N . TYR A 1 190 ? 17.428 1.630 -29.072 1.00 98.25 190 TYR A N 1
ATOM 1452 C CA . TYR A 1 190 ? 17.302 2.903 -29.779 1.00 98.25 190 TYR A CA 1
ATOM 1453 C C . TYR A 1 190 ? 18.493 3.814 -29.495 1.00 98.25 190 TYR A C 1
ATOM 1455 O O . TYR A 1 190 ? 19.072 4.390 -30.419 1.00 98.25 190 TYR A O 1
ATOM 1463 N N . LYS A 1 191 ? 18.880 3.947 -28.223 1.00 97.94 191 LYS A N 1
ATOM 1464 C CA . LYS A 1 191 ? 20.022 4.778 -27.832 1.00 97.94 191 LYS A CA 1
ATOM 1465 C C . LYS A 1 191 ? 21.340 4.241 -28.377 1.00 97.94 191 LYS A C 1
ATOM 1467 O O . LYS A 1 191 ? 22.146 5.048 -28.824 1.00 97.94 191 LYS A O 1
ATOM 1472 N N . TRP A 1 192 ? 21.523 2.921 -28.397 1.00 98.12 192 TRP A N 1
ATOM 1473 C CA . TRP A 1 192 ? 22.688 2.261 -28.987 1.00 98.12 192 TRP A CA 1
ATOM 1474 C C . TRP A 1 192 ? 22.840 2.628 -30.465 1.00 98.12 192 TRP A C 1
ATOM 1476 O O . TRP A 1 192 ? 23.849 3.211 -30.860 1.00 98.12 192 TRP A O 1
ATOM 1486 N N . ASN A 1 193 ? 21.789 2.407 -31.263 1.00 98.06 193 ASN A N 1
ATOM 1487 C CA . ASN A 1 193 ? 21.788 2.714 -32.696 1.00 98.06 193 ASN A CA 1
ATOM 1488 C C . ASN A 1 193 ? 22.053 4.197 -32.994 1.00 98.06 193 ASN A C 1
ATOM 1490 O O . ASN A 1 193 ? 22.722 4.528 -33.971 1.00 98.06 193 ASN A O 1
ATOM 1494 N N . ASN A 1 194 ? 21.529 5.091 -32.151 1.00 97.12 194 ASN A N 1
ATOM 1495 C CA . ASN A 1 194 ? 21.610 6.539 -32.344 1.00 97.12 194 ASN A CA 1
ATOM 1496 C C . ASN A 1 194 ? 22.758 7.205 -31.564 1.00 97.12 194 ASN A C 1
ATOM 1498 O O . ASN A 1 194 ? 22.857 8.432 -31.571 1.00 97.12 194 ASN A O 1
ATOM 1502 N N . LYS A 1 195 ? 23.616 6.426 -30.888 1.00 96.38 195 LYS A N 1
ATOM 1503 C CA . LYS A 1 195 ? 24.734 6.914 -30.056 1.00 96.38 195 LYS A CA 1
ATOM 1504 C C . LYS A 1 195 ? 24.304 7.959 -29.015 1.00 96.38 195 LYS A C 1
ATOM 1506 O O . LYS A 1 195 ? 24.985 8.959 -28.794 1.00 96.38 195 LYS A O 1
ATOM 1511 N N . LEU A 1 196 ? 23.147 7.742 -28.394 1.00 96.31 196 LEU A N 1
ATOM 1512 C CA . LEU A 1 196 ? 22.585 8.639 -27.384 1.00 96.31 196 LEU A CA 1
ATOM 1513 C C . LEU A 1 196 ? 23.029 8.232 -25.971 1.00 96.31 196 LEU A C 1
ATOM 1515 O O . LEU A 1 196 ? 23.114 7.037 -25.685 1.00 96.31 196 LEU A O 1
ATOM 1519 N N . PRO A 1 197 ? 23.235 9.197 -25.056 1.00 97.00 197 PRO A N 1
ATOM 1520 C CA . PRO A 1 197 ? 23.573 8.892 -23.672 1.00 97.00 197 PRO A CA 1
ATOM 1521 C C . PRO A 1 197 ? 22.417 8.199 -22.932 1.00 97.00 197 PRO A C 1
ATOM 1523 O O . PRO A 1 197 ? 21.230 8.436 -23.197 1.00 97.00 197 PRO A O 1
ATOM 1526 N N . ILE A 1 198 ? 22.768 7.354 -21.958 1.00 96.31 198 ILE A N 1
ATOM 1527 C CA . ILE A 1 198 ? 21.797 6.726 -21.051 1.00 96.31 198 ILE A CA 1
ATOM 1528 C C . ILE A 1 198 ? 21.134 7.796 -20.175 1.00 96.31 198 ILE A C 1
ATOM 1530 O O . ILE A 1 198 ? 19.907 7.820 -20.066 1.00 96.31 198 ILE A O 1
ATOM 1534 N N . GLU A 1 199 ? 21.919 8.708 -19.613 1.00 93.31 199 GLU A N 1
ATOM 1535 C CA . GLU A 1 199 ? 21.416 9.784 -18.764 1.00 93.31 199 GLU A CA 1
ATOM 1536 C C . GLU A 1 199 ? 20.784 10.920 -19.571 1.00 93.31 199 GLU A C 1
ATOM 1538 O O . GLU A 1 199 ? 21.267 11.311 -20.637 1.00 93.31 199 GLU A O 1
ATOM 1543 N N . ALA A 1 200 ? 19.704 11.489 -19.037 1.00 93.00 200 ALA A N 1
ATOM 1544 C CA . ALA A 1 200 ? 19.057 12.669 -19.598 1.00 93.00 200 ALA A CA 1
ATOM 1545 C C . ALA A 1 200 ? 18.504 13.593 -18.492 1.00 93.00 200 ALA A C 1
ATOM 1547 O O . ALA A 1 200 ? 17.286 13.779 -18.415 1.00 93.00 200 ALA A O 1
ATOM 1548 N N . PRO A 1 201 ? 19.357 14.233 -17.664 1.00 92.44 201 PRO A N 1
ATOM 1549 C CA . PRO A 1 201 ? 18.947 14.867 -16.403 1.00 92.44 201 PRO A CA 1
ATOM 1550 C C . PRO A 1 201 ? 17.781 15.860 -16.524 1.00 92.44 201 PRO A C 1
ATOM 1552 O O . PRO A 1 201 ? 16.825 15.813 -15.753 1.00 92.44 201 PRO A O 1
ATOM 1555 N N . GLN A 1 202 ? 17.798 16.727 -17.543 1.00 92.38 202 GLN A N 1
ATOM 1556 C CA . GLN A 1 202 ? 16.724 17.706 -17.756 1.00 92.38 202 GLN A CA 1
ATOM 1557 C C . GLN A 1 202 ? 15.387 17.053 -18.130 1.00 92.38 202 GLN A C 1
ATOM 1559 O O . GLN A 1 202 ? 14.321 17.532 -17.741 1.00 92.38 202 GLN A O 1
ATOM 1564 N N . ARG A 1 203 ? 15.422 15.969 -18.912 1.00 90.69 203 ARG A N 1
ATOM 1565 C CA . ARG A 1 203 ? 14.211 15.225 -19.273 1.00 90.69 203 ARG A CA 1
ATOM 1566 C C . ARG A 1 203 ? 13.723 14.387 -18.098 1.00 90.69 203 ARG A C 1
ATOM 1568 O O . ARG A 1 203 ? 12.519 14.320 -17.877 1.00 90.69 203 ARG A O 1
ATOM 1575 N N . GLU A 1 204 ? 14.648 13.801 -17.348 1.00 93.50 204 GLU A N 1
ATOM 1576 C CA . GLU A 1 204 ? 14.372 13.047 -16.131 1.00 93.50 204 GLU A CA 1
ATOM 1577 C C . GLU A 1 204 ? 13.620 13.909 -15.107 1.00 93.50 204 GLU A C 1
ATOM 1579 O O . GLU A 1 204 ? 12.529 13.531 -14.683 1.00 93.50 204 GLU A O 1
ATOM 1584 N N . ALA A 1 205 ? 14.110 15.119 -14.819 1.00 93.81 205 ALA A N 1
ATOM 1585 C CA . ALA A 1 205 ? 13.435 16.062 -13.924 1.00 93.81 205 ALA A CA 1
ATOM 1586 C C . ALA A 1 205 ? 11.992 16.375 -14.373 1.00 93.81 205 ALA A C 1
ATOM 1588 O O . ALA A 1 205 ? 11.058 16.310 -13.573 1.00 93.81 205 ALA A O 1
ATOM 1589 N N . LYS A 1 206 ? 11.778 16.620 -15.676 1.00 94.00 206 LYS A N 1
ATOM 1590 C CA . LYS A 1 206 ? 10.435 16.874 -16.233 1.00 94.00 206 LYS A CA 1
ATOM 1591 C C . LYS A 1 206 ? 9.487 15.682 -16.065 1.00 94.00 206 LYS A C 1
ATOM 1593 O O . LYS A 1 206 ? 8.306 15.894 -15.792 1.00 94.00 206 LYS A O 1
ATOM 1598 N N . ILE A 1 207 ? 9.985 14.455 -16.240 1.00 93.19 207 ILE A N 1
ATOM 1599 C CA . ILE A 1 207 ? 9.197 13.224 -16.059 1.00 93.19 207 ILE A CA 1
ATOM 1600 C C . ILE A 1 207 ? 8.793 13.070 -14.595 1.00 93.19 207 ILE A C 1
ATOM 1602 O O . ILE A 1 207 ? 7.623 12.803 -14.319 1.00 93.19 207 ILE A O 1
ATOM 1606 N N . ILE A 1 208 ? 9.726 13.285 -13.664 1.00 95.00 208 ILE A N 1
ATOM 1607 C CA . ILE A 1 208 ? 9.445 13.207 -12.227 1.00 95.00 208 ILE A CA 1
ATOM 1608 C C . ILE A 1 208 ? 8.353 14.217 -11.860 1.00 95.00 208 ILE A C 1
ATOM 1610 O O . ILE A 1 208 ? 7.336 13.834 -11.286 1.00 95.00 208 ILE A O 1
ATOM 1614 N N . ASP A 1 209 ? 8.492 15.481 -12.263 1.00 95.19 209 ASP A N 1
ATOM 1615 C CA . ASP A 1 209 ? 7.510 16.513 -11.919 1.00 95.19 209 ASP A CA 1
ATOM 1616 C C . ASP A 1 209 ? 6.135 16.265 -12.554 1.00 95.19 209 ASP A C 1
ATOM 1618 O O . ASP A 1 209 ? 5.103 16.510 -11.926 1.00 95.19 209 ASP A O 1
ATOM 1622 N N . ALA A 1 210 ? 6.088 15.762 -13.792 1.00 94.12 210 ALA A N 1
ATOM 1623 C CA . ALA A 1 210 ? 4.832 15.369 -14.429 1.00 94.12 210 ALA A CA 1
ATOM 1624 C C . ALA A 1 210 ? 4.165 14.189 -13.706 1.00 94.12 210 ALA A C 1
ATOM 1626 O O . ALA A 1 210 ? 2.950 14.203 -13.504 1.00 94.12 210 ALA A O 1
ATOM 1627 N N . THR A 1 211 ? 4.961 13.207 -13.280 1.00 94.75 211 THR A N 1
ATOM 1628 C CA . THR A 1 211 ? 4.487 12.027 -12.546 1.00 94.75 211 THR A CA 1
ATOM 1629 C C . THR A 1 211 ? 3.940 12.422 -11.180 1.00 94.75 211 THR A C 1
ATOM 1631 O O . THR A 1 211 ? 2.837 12.012 -10.833 1.00 94.75 21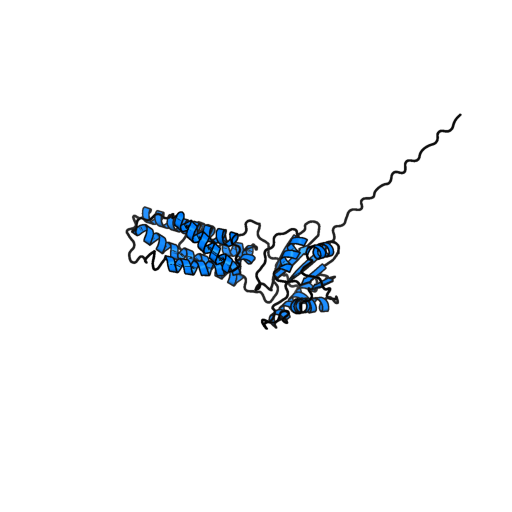1 THR A O 1
ATOM 1634 N N . VAL A 1 212 ? 4.638 13.295 -10.449 1.00 95.81 212 VAL A N 1
ATOM 1635 C CA . VAL A 1 212 ? 4.176 13.816 -9.154 1.00 95.81 212 VAL A CA 1
ATOM 1636 C C . VAL A 1 212 ? 2.860 14.580 -9.309 1.00 95.81 212 VAL A C 1
ATOM 1638 O O . VAL A 1 212 ? 1.912 14.304 -8.582 1.00 95.81 212 VAL A O 1
ATOM 1641 N N . ARG A 1 213 ? 2.736 15.466 -10.311 1.00 95.12 213 ARG A N 1
ATOM 1642 C CA . ARG A 1 213 ? 1.462 16.161 -10.585 1.00 95.12 213 ARG A CA 1
ATOM 1643 C C . ARG A 1 213 ? 0.317 15.200 -10.905 1.00 95.12 213 ARG A C 1
ATOM 1645 O O . ARG A 1 213 ? -0.828 15.495 -10.573 1.00 95.12 213 ARG A O 1
ATOM 1652 N N . ARG A 1 214 ? 0.598 14.089 -11.593 1.00 93.88 214 ARG A N 1
ATOM 1653 C CA . ARG A 1 214 ? -0.404 13.056 -11.886 1.00 93.88 214 ARG A CA 1
ATOM 1654 C C . ARG A 1 214 ? -0.803 12.304 -10.619 1.00 93.88 214 ARG A C 1
ATOM 1656 O O . ARG A 1 214 ? -1.994 12.146 -10.395 1.00 93.88 214 ARG A O 1
ATOM 1663 N N . ALA A 1 215 ? 0.166 11.916 -9.795 1.00 92.00 215 ALA A N 1
ATOM 1664 C CA . ALA A 1 215 ? -0.067 11.233 -8.527 1.00 92.00 215 ALA A CA 1
ATOM 1665 C C . ALA A 1 215 ? -0.937 12.065 -7.573 1.00 92.00 215 ALA A C 1
ATOM 1667 O O . ALA A 1 215 ? -1.904 11.545 -7.030 1.00 92.00 215 ALA A O 1
ATOM 1668 N N . THR A 1 216 ? -0.697 13.378 -7.471 1.00 90.88 216 THR A N 1
ATOM 1669 C CA . THR A 1 216 ? -1.540 14.274 -6.659 1.00 90.88 216 THR A CA 1
ATOM 1670 C C . THR A 1 216 ? -3.001 14.291 -7.118 1.00 90.88 216 THR A C 1
ATOM 1672 O O . THR A 1 216 ? -3.895 14.385 -6.292 1.00 90.88 216 THR A O 1
ATOM 1675 N N . LYS A 1 217 ? -3.273 14.169 -8.425 1.00 90.31 217 LYS A N 1
ATOM 1676 C CA . LYS A 1 217 ? -4.653 14.077 -8.947 1.00 90.31 217 LYS A CA 1
ATOM 1677 C C . LYS A 1 217 ? -5.327 12.734 -8.656 1.00 90.31 217 LYS A C 1
ATOM 1679 O O . LYS A 1 217 ? -6.522 12.606 -8.889 1.00 90.31 217 LYS A O 1
ATOM 1684 N N . MET A 1 218 ? -4.550 11.741 -8.241 1.00 86.19 218 MET A N 1
ATOM 1685 C CA . MET A 1 218 ? -5.000 10.400 -7.875 1.00 86.1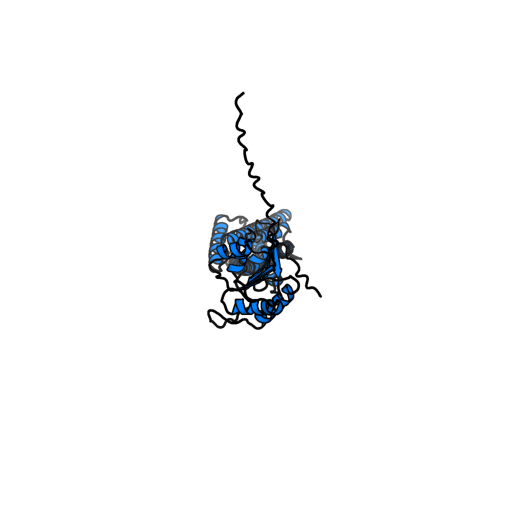9 218 MET A CA 1
ATOM 1686 C C . MET A 1 218 ? -5.044 10.224 -6.347 1.00 86.19 218 MET A C 1
ATOM 1688 O O . MET A 1 218 ? -5.200 9.100 -5.888 1.00 86.19 218 MET A O 1
ATOM 1692 N N . ASP A 1 219 ? -4.865 11.305 -5.577 1.00 82.38 219 ASP A N 1
ATOM 1693 C CA . ASP A 1 219 ? -4.753 11.303 -4.112 1.00 82.38 219 ASP A CA 1
ATOM 1694 C C . ASP A 1 219 ? -3.593 10.448 -3.560 1.00 82.38 219 ASP A C 1
ATOM 1696 O O . ASP A 1 219 ? -3.597 10.056 -2.395 1.00 82.38 219 ASP A O 1
ATOM 1700 N N . LEU A 1 220 ? -2.561 10.195 -4.376 1.00 85.44 220 LEU A N 1
ATOM 1701 C CA . LEU A 1 220 ? -1.315 9.580 -3.917 1.00 85.44 220 LEU A CA 1
ATOM 1702 C C . LEU A 1 220 ? -0.393 10.623 -3.275 1.00 85.44 220 LEU A C 1
ATOM 1704 O O . LEU A 1 220 ? -0.253 11.745 -3.779 1.00 85.44 220 LEU A O 1
ATOM 1708 N N . ASP A 1 221 ? 0.320 10.208 -2.225 1.00 85.56 221 ASP A N 1
ATOM 1709 C CA . ASP A 1 221 ? 1.340 11.023 -1.565 1.00 85.56 221 ASP A CA 1
ATOM 1710 C C . ASP A 1 221 ? 2.419 11.480 -2.586 1.00 85.56 221 ASP A C 1
ATOM 1712 O O . ASP A 1 221 ? 3.069 10.650 -3.240 1.00 85.56 221 ASP A O 1
ATOM 1716 N N . PRO A 1 222 ? 2.643 12.802 -2.755 1.00 90.69 222 PRO A N 1
ATOM 1717 C CA . PRO A 1 222 ? 3.628 13.333 -3.698 1.00 90.69 222 PRO A CA 1
ATOM 1718 C C . PRO A 1 222 ? 5.075 12.894 -3.431 1.00 90.69 222 PRO A C 1
ATOM 1720 O O . PRO A 1 222 ? 5.848 12.730 -4.380 1.00 90.69 222 PRO A O 1
ATOM 1723 N N . ALA A 1 223 ? 5.465 12.734 -2.164 1.00 90.56 223 ALA A N 1
ATOM 1724 C CA . ALA A 1 223 ? 6.794 12.281 -1.770 1.00 90.56 223 ALA A CA 1
ATOM 1725 C C . ALA A 1 223 ? 6.972 10.794 -2.091 1.00 90.56 223 ALA A C 1
ATOM 1727 O O . ALA A 1 223 ? 7.985 10.420 -2.690 1.00 90.56 223 ALA A O 1
ATOM 1728 N N . PHE A 1 224 ? 5.955 9.975 -1.802 1.00 90.00 224 PHE A N 1
ATOM 1729 C CA . PHE A 1 224 ? 5.925 8.569 -2.210 1.00 90.00 224 PHE A CA 1
ATOM 1730 C C . PHE A 1 224 ? 6.042 8.429 -3.732 1.00 90.00 224 PHE A C 1
ATOM 1732 O O . PHE A 1 224 ? 6.941 7.750 -4.229 1.00 90.00 224 PHE A O 1
ATOM 1739 N N . ALA A 1 225 ? 5.210 9.146 -4.493 1.00 92.44 225 ALA A N 1
ATOM 1740 C CA . ALA A 1 225 ? 5.237 9.098 -5.952 1.00 92.44 225 ALA A CA 1
ATOM 1741 C C . ALA A 1 225 ? 6.588 9.548 -6.531 1.00 92.44 225 ALA A C 1
ATOM 1743 O O . ALA A 1 225 ? 7.089 8.943 -7.483 1.00 92.44 225 ALA A O 1
ATOM 1744 N N . ARG A 1 226 ? 7.204 10.587 -5.944 1.00 94.81 226 ARG A N 1
ATOM 1745 C CA . ARG A 1 226 ? 8.540 11.063 -6.329 1.00 94.81 226 ARG A CA 1
ATOM 1746 C C . ARG A 1 226 ? 9.604 9.996 -6.076 1.00 94.81 226 ARG A C 1
ATOM 1748 O O . ARG A 1 226 ? 10.420 9.762 -6.970 1.00 94.81 226 ARG A O 1
ATOM 1755 N N . LYS A 1 227 ? 9.594 9.347 -4.907 1.00 94.62 227 LYS A N 1
ATOM 1756 C CA . LYS A 1 227 ? 10.519 8.252 -4.569 1.00 94.62 227 LYS A CA 1
ATOM 1757 C C . LYS A 1 227 ? 10.345 7.082 -5.540 1.00 94.62 227 LYS A C 1
ATOM 1759 O O . LYS A 1 227 ? 11.314 6.680 -6.185 1.00 94.62 227 LYS A O 1
ATOM 1764 N N . ALA A 1 228 ? 9.107 6.628 -5.733 1.00 94.06 228 ALA A N 1
ATOM 1765 C CA . ALA A 1 228 ? 8.755 5.529 -6.626 1.00 94.06 228 ALA A CA 1
ATOM 1766 C C . ALA A 1 228 ? 9.268 5.748 -8.056 1.00 94.06 228 ALA A C 1
ATOM 1768 O O . ALA A 1 228 ? 10.015 4.923 -8.586 1.00 94.06 228 ALA A O 1
ATOM 1769 N N . VAL A 1 229 ? 8.933 6.883 -8.684 1.00 95.38 229 VAL A N 1
ATOM 1770 C CA . VAL A 1 229 ? 9.356 7.147 -10.069 1.00 95.38 229 VAL A CA 1
ATOM 1771 C C . VAL A 1 229 ? 10.867 7.362 -10.191 1.00 95.38 229 VAL A C 1
ATOM 1773 O O . VAL A 1 229 ? 11.462 6.919 -11.172 1.00 95.38 229 VAL A O 1
ATOM 1776 N N . SER A 1 230 ? 11.508 7.974 -9.190 1.00 96.06 230 SER A N 1
ATOM 1777 C CA . SER A 1 230 ? 12.962 8.182 -9.194 1.00 96.06 230 SER A CA 1
ATOM 1778 C C . SER A 1 230 ? 13.712 6.850 -9.157 1.00 96.06 230 SER A C 1
ATOM 1780 O O . SER A 1 230 ? 14.634 6.642 -9.947 1.00 96.06 230 SER A O 1
ATOM 1782 N N . MET A 1 231 ? 13.271 5.911 -8.318 1.00 97.06 231 MET A N 1
ATOM 1783 C CA . MET A 1 231 ? 13.872 4.577 -8.237 1.00 97.06 231 MET A CA 1
ATOM 1784 C C . MET A 1 231 ? 13.576 3.725 -9.475 1.00 97.06 231 MET A C 1
ATOM 1786 O O . MET A 1 231 ? 14.467 3.057 -9.994 1.00 97.06 231 MET A O 1
ATOM 1790 N N . GLN A 1 232 ? 12.378 3.841 -10.053 1.00 97.12 232 GLN A N 1
ATOM 1791 C CA . GLN A 1 232 ? 12.074 3.234 -11.354 1.00 97.12 232 GLN A CA 1
ATOM 1792 C C . GLN A 1 232 ? 12.990 3.749 -12.470 1.00 97.12 232 GLN A C 1
ATOM 1794 O O . GLN A 1 232 ? 13.378 2.991 -13.361 1.00 97.12 232 GLN A O 1
ATOM 1799 N N . MET A 1 233 ? 13.349 5.033 -12.443 1.00 96.00 233 MET A N 1
ATOM 1800 C CA . MET A 1 233 ? 14.291 5.621 -13.397 1.00 96.00 233 MET A CA 1
ATOM 1801 C C . MET A 1 233 ? 15.728 5.174 -13.132 1.00 96.00 233 MET A C 1
ATOM 1803 O O . MET A 1 233 ? 16.433 4.860 -14.089 1.00 96.00 233 MET A O 1
ATOM 1807 N N . ALA A 1 234 ? 16.150 5.081 -11.870 1.00 96.88 234 ALA A N 1
ATOM 1808 C CA . ALA A 1 234 ? 17.451 4.526 -11.503 1.00 96.88 234 ALA A CA 1
ATOM 1809 C C . ALA A 1 234 ? 17.601 3.078 -12.000 1.00 96.88 234 ALA A C 1
ATOM 1811 O O . ALA A 1 234 ? 18.562 2.771 -12.701 1.00 96.88 234 ALA A O 1
ATOM 1812 N N . ALA A 1 235 ? 16.602 2.226 -11.752 1.00 97.88 235 ALA A N 1
ATOM 1813 C CA . ALA A 1 235 ? 16.570 0.850 -12.246 1.00 97.88 235 ALA A CA 1
ATOM 1814 C C . ALA A 1 235 ? 16.593 0.770 -13.779 1.00 97.88 235 ALA A C 1
ATOM 1816 O O . ALA A 1 235 ? 17.324 -0.027 -14.360 1.00 97.88 235 ALA A O 1
ATOM 1817 N N . SER A 1 236 ? 15.839 1.649 -14.447 1.00 97.12 236 SER A N 1
ATOM 1818 C CA . SER A 1 236 ? 15.828 1.735 -15.912 1.00 97.12 236 SER A CA 1
ATOM 1819 C C . SER A 1 236 ? 17.198 2.110 -16.485 1.00 97.12 236 SER A C 1
ATOM 1821 O O . SER A 1 236 ? 17.565 1.631 -17.559 1.00 97.12 236 SER A O 1
ATOM 1823 N N . LYS A 1 237 ? 17.947 2.988 -15.805 1.00 97.50 237 LYS A N 1
ATOM 1824 C CA . LYS A 1 237 ? 19.312 3.368 -16.196 1.00 97.50 237 LYS A CA 1
ATOM 1825 C C . LYS A 1 237 ? 20.304 2.241 -15.928 1.00 97.50 237 LYS A C 1
ATOM 1827 O O . LYS A 1 237 ? 21.124 1.970 -16.794 1.00 97.50 237 LYS A O 1
ATOM 1832 N N . LEU A 1 238 ? 20.176 1.556 -14.792 1.00 98.19 238 LEU A N 1
ATOM 1833 C CA . LEU A 1 238 ? 20.996 0.389 -14.469 1.00 98.19 238 LEU A CA 1
ATOM 1834 C C . LEU A 1 238 ? 20.831 -0.720 -15.517 1.00 98.19 238 LEU A C 1
ATOM 1836 O O . LEU A 1 238 ? 21.824 -1.212 -16.036 1.00 98.19 238 LEU A O 1
ATOM 1840 N N . LEU A 1 239 ? 19.595 -1.030 -15.920 1.00 98.06 239 LEU A N 1
ATOM 1841 C CA . LEU A 1 239 ? 19.332 -1.998 -16.990 1.00 98.06 239 LEU A CA 1
ATOM 1842 C C . LEU A 1 239 ? 19.950 -1.571 -18.329 1.00 98.06 239 LEU A C 1
ATOM 1844 O O . LEU A 1 239 ? 20.564 -2.374 -19.021 1.00 98.06 239 LEU A O 1
ATOM 1848 N N . GLN A 1 240 ? 19.815 -0.295 -18.702 1.00 98.19 240 GLN A N 1
ATOM 1849 C CA . GLN A 1 240 ? 20.465 0.218 -19.911 1.00 98.19 240 GLN A CA 1
ATOM 1850 C C . GLN A 1 240 ? 21.991 0.074 -19.842 1.00 98.19 240 GLN A C 1
ATOM 1852 O O . GLN A 1 240 ? 22.595 -0.265 -20.855 1.00 98.19 240 GLN A O 1
ATOM 1857 N N . GLN A 1 241 ? 22.597 0.303 -18.674 1.00 98.19 241 GLN A N 1
ATOM 1858 C CA . GLN A 1 241 ? 24.037 0.149 -18.478 1.00 98.19 241 GLN A CA 1
ATOM 1859 C C . GLN A 1 241 ? 24.466 -1.312 -18.654 1.00 98.19 241 GLN A C 1
ATOM 1861 O O . GLN A 1 241 ? 25.352 -1.578 -19.458 1.00 98.19 241 GLN A O 1
ATOM 1866 N N . GLU A 1 242 ? 23.776 -2.254 -18.000 1.00 97.69 242 GLU A N 1
ATOM 1867 C CA . GLU A 1 242 ? 24.039 -3.697 -18.139 1.00 97.69 242 GLU A CA 1
ATOM 1868 C C . GLU A 1 242 ? 23.982 -4.151 -19.606 1.00 97.69 242 GLU A C 1
ATOM 1870 O O . GLU A 1 242 ? 24.853 -4.887 -20.075 1.00 97.69 242 GLU A O 1
ATOM 1875 N N . LEU A 1 243 ? 22.985 -3.669 -20.356 1.00 97.81 243 LEU A N 1
ATOM 1876 C CA . LEU A 1 243 ? 22.841 -3.972 -21.779 1.00 97.81 243 LEU A CA 1
ATOM 1877 C C . LEU A 1 243 ? 23.966 -3.356 -22.619 1.00 97.81 243 LEU A C 1
ATOM 1879 O O . LEU A 1 243 ? 24.529 -4.039 -23.471 1.00 97.81 243 LEU A O 1
ATOM 1883 N N . PHE A 1 244 ? 24.318 -2.089 -22.386 1.00 98.19 244 PHE A N 1
ATOM 1884 C CA . PHE A 1 244 ? 25.392 -1.414 -23.122 1.00 98.19 244 PHE A CA 1
ATOM 1885 C C . PHE A 1 244 ? 26.753 -2.067 -22.875 1.00 98.19 244 PHE A C 1
ATOM 1887 O O . PHE A 1 244 ? 27.526 -2.234 -23.822 1.00 98.19 244 PHE A O 1
ATOM 1894 N N . ASP A 1 245 ? 27.034 -2.468 -21.636 1.00 97.69 245 ASP A N 1
ATOM 1895 C CA . ASP A 1 245 ? 28.265 -3.172 -21.278 1.00 97.69 245 ASP A CA 1
ATOM 1896 C C . ASP A 1 245 ? 28.336 -4.523 -22.000 1.00 97.69 245 ASP A C 1
ATOM 1898 O O . ASP A 1 245 ? 29.343 -4.839 -22.642 1.00 97.69 245 ASP A O 1
ATOM 1902 N N . ALA A 1 246 ? 27.234 -5.283 -21.993 1.00 97.44 246 ALA A N 1
ATOM 1903 C CA . ALA A 1 246 ? 27.137 -6.548 -22.715 1.00 97.44 246 ALA A CA 1
ATOM 1904 C C . ALA A 1 246 ? 27.323 -6.367 -24.233 1.00 97.44 246 ALA A C 1
ATOM 1906 O O . ALA A 1 246 ? 28.082 -7.110 -24.857 1.00 97.44 246 ALA A O 1
ATOM 1907 N N . TRP A 1 247 ? 26.677 -5.371 -24.839 1.00 97.94 247 TRP A N 1
ATOM 1908 C CA . TRP A 1 247 ? 26.773 -5.086 -26.275 1.00 97.94 247 TRP A CA 1
ATOM 1909 C C . TRP A 1 247 ? 28.163 -4.620 -26.695 1.00 97.94 247 TRP A C 1
ATOM 1911 O O . TRP A 1 247 ? 28.662 -5.035 -27.742 1.00 97.94 247 TRP A O 1
ATOM 1921 N N . THR A 1 248 ? 28.818 -3.823 -25.853 1.00 97.75 248 THR A N 1
ATOM 1922 C CA . THR A 1 248 ? 30.201 -3.386 -26.068 1.00 97.75 248 THR A CA 1
ATOM 1923 C C . THR A 1 248 ? 31.155 -4.576 -26.034 1.00 97.75 248 THR A C 1
ATOM 1925 O O . THR A 1 248 ? 31.965 -4.731 -26.946 1.00 97.75 248 THR A O 1
ATOM 1928 N N . ALA A 1 249 ? 31.016 -5.466 -25.046 1.00 97.94 249 ALA A N 1
ATOM 1929 C CA . ALA A 1 249 ? 31.855 -6.659 -24.925 1.00 97.94 249 ALA A CA 1
ATOM 1930 C C . ALA A 1 249 ? 31.737 -7.614 -26.130 1.00 97.94 249 ALA A C 1
ATOM 1932 O O . ALA A 1 249 ? 32.704 -8.291 -26.475 1.00 97.94 249 ALA A O 1
ATOM 1933 N N . HIS A 1 250 ? 30.577 -7.644 -26.794 1.00 97.44 250 HIS A N 1
ATOM 1934 C CA . HIS A 1 250 ? 30.305 -8.526 -27.934 1.00 97.44 250 HIS A CA 1
ATOM 1935 C C . HIS A 1 250 ? 30.408 -7.834 -29.303 1.00 97.44 250 HIS A C 1
ATOM 1937 O O . HIS A 1 250 ? 30.075 -8.452 -30.313 1.00 97.44 250 HIS A O 1
ATOM 1943 N N . ASN A 1 251 ? 30.869 -6.577 -29.367 1.00 96.75 251 ASN A N 1
ATOM 1944 C CA . ASN A 1 251 ? 30.902 -5.777 -30.602 1.00 96.75 251 ASN A CA 1
ATOM 1945 C C . ASN A 1 251 ? 29.552 -5.773 -31.347 1.00 96.75 251 ASN A C 1
ATOM 1947 O O . ASN A 1 251 ? 29.490 -5.928 -32.569 1.00 96.75 251 ASN A O 1
ATOM 1951 N N . GLN A 1 252 ? 28.463 -5.627 -30.595 1.00 97.62 252 GLN A N 1
ATOM 1952 C CA . GLN A 1 252 ? 27.099 -5.707 -31.103 1.00 97.62 252 GLN A CA 1
ATOM 1953 C C . GLN A 1 252 ? 26.851 -4.672 -32.222 1.00 97.62 252 GLN A C 1
ATOM 1955 O O . GLN A 1 252 ? 26.993 -3.468 -31.990 1.00 97.62 252 GLN A O 1
ATOM 1960 N N . PRO A 1 253 ? 26.436 -5.089 -33.434 1.00 96.38 253 PRO A N 1
ATOM 1961 C CA . PRO A 1 253 ? 26.057 -4.151 -34.485 1.00 96.38 253 PRO A CA 1
ATOM 1962 C C . PRO A 1 253 ? 24.752 -3.422 -34.140 1.00 96.38 253 PRO A C 1
ATOM 1964 O O . PRO A 1 253 ? 24.064 -3.740 -33.167 1.00 96.38 253 PRO A O 1
ATOM 1967 N N . ALA A 1 254 ? 24.389 -2.442 -34.967 1.00 96.56 254 ALA A N 1
ATOM 1968 C CA . ALA A 1 254 ? 23.094 -1.784 -34.851 1.00 96.56 254 ALA A CA 1
ATOM 1969 C C . ALA A 1 254 ? 21.951 -2.811 -34.937 1.00 96.56 254 ALA A C 1
ATOM 1971 O O . ALA A 1 254 ? 21.961 -3.709 -35.780 1.00 96.56 254 ALA A O 1
ATOM 1972 N N . PHE A 1 255 ? 20.960 -2.661 -34.064 1.00 97.25 255 PHE A N 1
ATOM 1973 C CA . PHE A 1 255 ? 19.759 -3.487 -34.065 1.00 97.25 255 PHE A CA 1
ATOM 1974 C C . PHE A 1 255 ? 18.851 -3.105 -35.234 1.00 97.25 255 PHE A C 1
ATOM 1976 O O . PHE A 1 255 ? 18.676 -1.921 -35.530 1.00 97.25 255 PHE A O 1
ATOM 1983 N N . THR A 1 256 ? 18.236 -4.092 -35.874 1.00 95.69 256 THR A N 1
ATOM 1984 C CA . THR A 1 256 ? 17.171 -3.877 -36.859 1.00 95.69 256 THR A CA 1
ATOM 1985 C C . THR A 1 256 ? 15.820 -3.726 -36.158 1.00 95.69 256 THR A C 1
ATOM 1987 O O . THR A 1 256 ? 15.662 -4.174 -35.026 1.00 95.69 256 THR A O 1
ATOM 1990 N N . GLU A 1 257 ? 14.850 -3.093 -36.825 1.00 92.25 257 GLU A N 1
ATOM 1991 C CA . GLU A 1 257 ? 13.450 -3.007 -36.358 1.00 92.25 257 GLU A CA 1
ATOM 1992 C C . GLU A 1 257 ? 13.267 -2.369 -34.967 1.00 92.25 257 GLU A C 1
ATOM 1994 O O . GLU A 1 257 ? 12.377 -2.734 -34.202 1.00 92.25 257 GLU A O 1
ATOM 1999 N N . VAL A 1 258 ? 14.109 -1.392 -34.622 1.00 95.75 258 VAL A N 1
ATOM 2000 C CA . VAL A 1 258 ? 13.976 -0.668 -33.352 1.00 95.75 258 VAL A CA 1
ATOM 2001 C C . VAL A 1 258 ? 12.852 0.376 -33.447 1.00 95.75 258 VAL A C 1
ATOM 2003 O O . VAL A 1 258 ? 12.952 1.258 -34.304 1.00 95.75 258 VAL A O 1
ATOM 2006 N N . PRO A 1 259 ? 11.832 0.339 -32.564 1.00 95.81 259 PRO A N 1
ATOM 2007 C CA . PRO A 1 259 ? 10.719 1.292 -32.587 1.00 95.81 259 PRO A CA 1
ATOM 2008 C C . PRO A 1 259 ? 11.158 2.750 -32.386 1.00 95.81 259 PRO A C 1
ATOM 2010 O O . PRO A 1 259 ? 12.166 3.029 -31.725 1.00 95.81 259 PRO A O 1
ATOM 2013 N N . SER A 1 260 ? 10.366 3.703 -32.890 1.00 95.75 260 SER A N 1
ATOM 2014 C CA . SER A 1 260 ? 10.610 5.135 -32.676 1.00 95.75 260 SER A CA 1
ATOM 2015 C C . SER A 1 260 ? 10.574 5.479 -31.187 1.00 95.75 260 SER A C 1
ATOM 2017 O O . SER A 1 260 ? 9.580 5.255 -30.486 1.00 95.75 260 SER A O 1
ATOM 2019 N N . LEU A 1 261 ? 11.642 6.115 -30.692 1.00 94.69 261 LEU A N 1
ATOM 2020 C CA . LEU A 1 261 ? 11.672 6.592 -29.312 1.00 94.69 261 LEU A CA 1
ATOM 2021 C C . LEU A 1 261 ? 10.585 7.637 -29.049 1.00 94.69 261 LEU A C 1
ATOM 2023 O O . LEU A 1 261 ? 10.029 7.666 -27.952 1.00 94.69 261 LEU A O 1
ATOM 2027 N N . ALA A 1 262 ? 10.323 8.519 -30.017 1.00 94.06 262 ALA A N 1
ATOM 2028 C CA . ALA A 1 262 ? 9.370 9.615 -29.877 1.00 94.06 262 ALA A CA 1
ATOM 2029 C C . ALA A 1 262 ? 7.919 9.135 -29.954 1.00 94.06 262 ALA A C 1
ATOM 2031 O O . ALA A 1 262 ? 7.126 9.506 -29.089 1.00 94.06 262 ALA A O 1
ATOM 2032 N N . ASP A 1 263 ? 7.620 8.299 -30.944 1.00 94.81 263 ASP A N 1
ATOM 2033 C CA . ASP A 1 263 ? 6.245 8.051 -31.386 1.00 94.81 263 ASP A CA 1
ATOM 2034 C C . ASP A 1 263 ? 5.673 6.736 -30.850 1.00 94.81 263 ASP A C 1
ATOM 2036 O O . ASP A 1 263 ? 4.458 6.589 -30.762 1.00 94.81 263 ASP A O 1
ATOM 2040 N N . GLU A 1 264 ? 6.529 5.798 -30.435 1.00 96.00 264 GLU A N 1
ATOM 2041 C CA . GLU A 1 264 ? 6.099 4.468 -29.987 1.00 96.00 264 GLU A CA 1
ATOM 2042 C C . GLU A 1 264 ? 6.518 4.197 -28.539 1.00 96.00 264 GLU A C 1
ATOM 2044 O O . GLU A 1 264 ? 5.682 3.947 -27.665 1.00 96.00 264 GLU A O 1
ATOM 2049 N N . ILE A 1 265 ? 7.818 4.305 -28.245 1.00 96.44 265 ILE A N 1
ATOM 2050 C CA . ILE A 1 265 ? 8.364 3.905 -26.941 1.00 96.44 265 ILE A CA 1
ATOM 2051 C C . ILE A 1 265 ? 7.904 4.857 -25.826 1.00 96.44 265 ILE A C 1
ATOM 2053 O O . ILE A 1 265 ? 7.445 4.405 -24.776 1.00 96.44 265 ILE A O 1
ATOM 2057 N N . ARG A 1 266 ? 8.007 6.181 -26.023 1.00 95.06 266 ARG A N 1
ATOM 2058 C CA . ARG A 1 266 ? 7.619 7.175 -25.001 1.00 95.06 266 ARG A CA 1
ATOM 2059 C C . ARG A 1 266 ? 6.126 7.123 -24.648 1.00 95.06 266 ARG A C 1
ATOM 2061 O O . ARG A 1 266 ? 5.848 7.029 -23.454 1.00 95.06 266 ARG A O 1
ATOM 2068 N N . PRO A 1 267 ? 5.178 7.098 -25.606 1.00 96.19 267 PRO A N 1
ATOM 2069 C CA . PRO A 1 267 ? 3.762 6.923 -25.280 1.00 96.19 267 PRO A CA 1
ATOM 2070 C C . PRO A 1 267 ? 3.481 5.638 -24.490 1.00 96.19 267 PRO A C 1
ATOM 2072 O O . PRO A 1 267 ? 2.729 5.665 -23.515 1.00 96.19 267 PRO A O 1
ATOM 2075 N N . LYS A 1 268 ? 4.138 4.521 -24.839 1.00 96.62 268 LYS A N 1
ATOM 2076 C CA . LYS A 1 268 ? 4.019 3.260 -24.090 1.00 96.62 268 LYS A CA 1
ATOM 2077 C C . LYS A 1 268 ? 4.513 3.404 -22.646 1.00 96.62 268 LYS A C 1
ATOM 2079 O O . LYS A 1 268 ? 3.841 2.948 -21.724 1.00 96.62 268 LYS A O 1
ATOM 2084 N N . ILE A 1 269 ? 5.646 4.078 -22.431 1.00 95.19 269 ILE A N 1
ATOM 2085 C CA . ILE A 1 269 ? 6.164 4.377 -21.085 1.00 95.19 269 ILE A CA 1
ATOM 2086 C C . ILE A 1 269 ? 5.184 5.252 -20.291 1.00 95.19 269 ILE A C 1
ATOM 2088 O O . ILE A 1 269 ? 5.004 5.016 -19.095 1.00 95.19 269 ILE A O 1
ATOM 2092 N N . ASP A 1 270 ? 4.540 6.234 -20.921 1.00 94.00 270 ASP A N 1
ATOM 2093 C CA . ASP A 1 270 ? 3.584 7.123 -20.249 1.00 94.00 270 ASP A CA 1
ATOM 2094 C C . ASP A 1 270 ? 2.318 6.372 -19.798 1.00 94.00 270 ASP A C 1
ATOM 2096 O O . ASP A 1 270 ? 1.826 6.593 -18.684 1.00 94.00 270 ASP A O 1
ATOM 2100 N N . VAL A 1 271 ? 1.823 5.432 -20.615 1.00 95.50 271 VAL A N 1
ATOM 2101 C CA . VAL A 1 271 ? 0.727 4.518 -20.243 1.00 95.50 271 VAL A CA 1
ATOM 2102 C C . VAL A 1 271 ? 1.139 3.630 -19.068 1.00 95.50 271 VAL A C 1
ATOM 2104 O O . VAL A 1 271 ? 0.444 3.597 -18.051 1.00 95.50 271 VAL A O 1
ATOM 2107 N N . LEU A 1 272 ? 2.299 2.973 -19.168 1.00 96.62 272 LEU A N 1
ATOM 2108 C CA . LEU A 1 272 ? 2.825 2.093 -18.118 1.00 96.62 272 LEU A CA 1
ATOM 2109 C C . LEU A 1 272 ? 3.100 2.847 -16.813 1.00 96.62 272 LEU A C 1
ATOM 2111 O O . LEU A 1 272 ? 2.888 2.311 -15.732 1.00 96.62 272 LEU A O 1
ATOM 2115 N N . THR A 1 273 ? 3.525 4.109 -16.891 1.00 95.19 273 THR A N 1
ATOM 2116 C CA . THR A 1 273 ? 3.714 4.962 -15.709 1.00 95.19 273 THR A CA 1
ATOM 2117 C C . THR A 1 273 ? 2.374 5.277 -15.040 1.00 95.19 273 THR A C 1
ATOM 2119 O O . THR A 1 273 ? 2.301 5.303 -13.817 1.00 95.19 273 THR A O 1
ATOM 2122 N N . GLY A 1 274 ? 1.295 5.454 -15.810 1.00 93.44 274 GLY A N 1
ATOM 2123 C CA . GLY A 1 274 ? -0.056 5.575 -15.256 1.00 93.44 274 GLY A CA 1
ATOM 2124 C C . GLY A 1 274 ? -0.510 4.317 -14.514 1.00 93.44 274 GLY A C 1
ATOM 2125 O O . GLY A 1 274 ? -0.939 4.416 -13.368 1.00 93.44 274 GLY A O 1
ATOM 2126 N N . GLN A 1 275 ? -0.351 3.148 -15.141 1.00 95.62 275 GLN A N 1
ATOM 2127 C CA . GLN A 1 275 ? -0.686 1.850 -14.536 1.00 95.62 275 GLN A CA 1
ATOM 2128 C C . GLN A 1 275 ? 0.144 1.571 -13.279 1.00 95.62 275 GLN A C 1
ATOM 2130 O O . GLN A 1 275 ? -0.370 1.056 -12.291 1.00 95.62 275 GLN A O 1
ATOM 2135 N N . LEU A 1 276 ? 1.423 1.954 -13.298 1.00 96.06 276 LEU A N 1
ATOM 2136 C CA . LEU A 1 276 ? 2.300 1.860 -12.140 1.00 96.06 276 LEU A CA 1
ATOM 2137 C C . LEU A 1 276 ? 1.791 2.706 -10.973 1.00 96.06 276 LEU A C 1
ATOM 2139 O O . LEU A 1 276 ? 1.745 2.203 -9.858 1.00 96.06 276 LEU A O 1
ATOM 2143 N N . LEU A 1 277 ? 1.419 3.968 -11.212 1.00 94.25 277 LEU A N 1
ATOM 2144 C CA . LEU A 1 277 ? 0.895 4.836 -10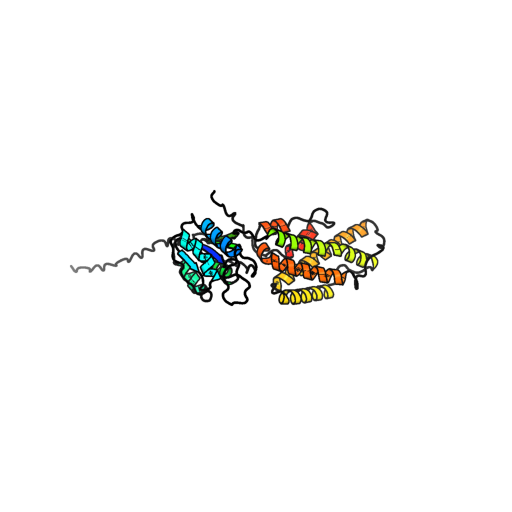.154 1.00 94.25 277 LEU A CA 1
ATOM 2145 C C . LEU A 1 277 ? -0.422 4.306 -9.581 1.00 94.25 277 LEU A C 1
ATOM 2147 O O . LEU A 1 277 ? -0.613 4.345 -8.372 1.00 94.25 277 LEU A O 1
ATOM 2151 N N . GLU A 1 278 ? -1.310 3.785 -10.425 1.00 92.19 278 GLU A N 1
ATOM 2152 C CA . GLU A 1 278 ? -2.571 3.191 -9.976 1.00 92.19 278 GLU A CA 1
ATOM 2153 C C . GLU A 1 278 ? -2.329 1.961 -9.092 1.00 92.19 278 GLU A C 1
ATOM 2155 O O . GLU A 1 278 ? -2.832 1.894 -7.970 1.00 92.19 278 GLU A O 1
ATOM 2160 N N . ALA A 1 279 ? -1.487 1.030 -9.550 1.00 93.62 279 ALA A N 1
ATOM 2161 C CA . ALA A 1 279 ? -1.129 -0.152 -8.773 1.00 93.62 279 ALA A CA 1
ATOM 2162 C C . ALA A 1 279 ? -0.380 0.211 -7.479 1.00 93.62 279 ALA A C 1
ATOM 2164 O O . ALA A 1 279 ? -0.599 -0.411 -6.440 1.00 93.62 279 ALA A O 1
ATOM 2165 N N . ALA A 1 280 ? 0.473 1.239 -7.519 1.00 91.69 280 ALA A N 1
ATOM 2166 C CA . ALA A 1 280 ? 1.187 1.731 -6.348 1.00 91.69 280 ALA A CA 1
ATOM 2167 C C . ALA A 1 280 ? 0.229 2.322 -5.311 1.00 91.69 280 ALA A C 1
ATOM 2169 O O . ALA A 1 280 ? 0.370 2.006 -4.138 1.00 91.69 280 ALA A O 1
ATOM 2170 N N . GLY A 1 281 ? -0.776 3.098 -5.726 1.00 88.12 281 GLY A N 1
ATOM 2171 C CA . GLY A 1 281 ? -1.782 3.643 -4.810 1.00 88.12 281 GLY A CA 1
ATOM 2172 C C . GLY A 1 281 ? -2.617 2.550 -4.141 1.00 88.12 281 GLY A C 1
ATOM 2173 O O . GLY A 1 281 ? -2.875 2.607 -2.944 1.00 88.12 281 GLY A O 1
ATOM 2174 N N . GLN A 1 282 ? -2.971 1.496 -4.882 1.00 86.38 282 GLN A N 1
ATOM 2175 C CA . GLN A 1 282 ? -3.711 0.357 -4.324 1.00 86.38 282 GLN A CA 1
ATOM 2176 C C . GLN A 1 282 ? -2.883 -0.475 -3.335 1.00 86.38 282 GLN A C 1
ATOM 2178 O O . GLN A 1 282 ? -3.454 -1.108 -2.444 1.00 86.38 282 GLN A O 1
ATOM 2183 N N . ALA A 1 283 ? -1.560 -0.510 -3.507 1.00 89.25 283 ALA A N 1
ATOM 2184 C CA . ALA A 1 283 ? -0.649 -1.325 -2.710 1.00 89.25 283 ALA A CA 1
ATOM 2185 C C . ALA A 1 283 ? 0.143 -0.534 -1.654 1.00 89.25 283 ALA A C 1
ATOM 2187 O O . ALA A 1 283 ? 0.803 -1.175 -0.841 1.00 89.25 283 ALA A O 1
ATOM 2188 N N . GLU A 1 284 ? 0.082 0.806 -1.632 1.00 85.62 284 GLU A N 1
ATOM 2189 C CA . GLU A 1 284 ? 0.927 1.664 -0.780 1.00 85.62 284 GLU A CA 1
ATOM 2190 C C . GLU A 1 284 ? 0.875 1.219 0.680 1.00 85.62 284 GLU A C 1
ATOM 2192 O O . GLU A 1 284 ? 1.904 0.924 1.281 1.00 85.62 284 GLU A O 1
ATOM 2197 N N . PHE A 1 285 ? -0.332 1.075 1.226 1.00 83.69 285 PHE A N 1
ATOM 2198 C CA . PHE A 1 285 ? -0.516 0.631 2.602 1.00 83.69 285 PHE A CA 1
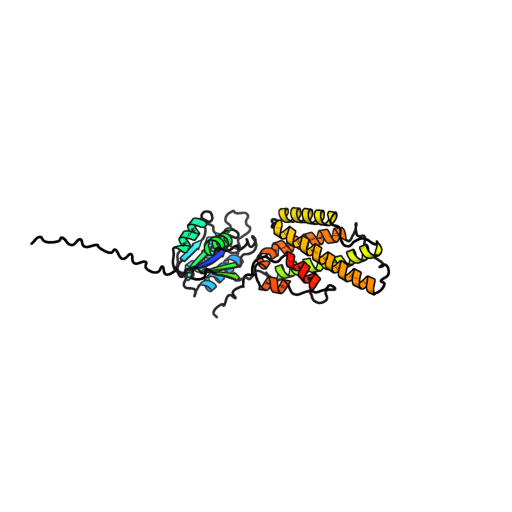ATOM 2199 C C . PHE A 1 285 ? 0.038 -0.776 2.857 1.00 83.69 285 PHE A C 1
ATOM 2201 O O . PHE A 1 285 ? 0.561 -1.066 3.929 1.00 83.69 285 PHE A O 1
ATOM 2208 N N . LEU A 1 286 ? -0.052 -1.670 1.870 1.00 86.75 286 LEU A N 1
ATOM 2209 C CA . LEU A 1 286 ? 0.460 -3.031 2.011 1.00 86.75 286 LEU A CA 1
ATOM 2210 C C . LEU A 1 286 ? 1.988 -3.054 2.101 1.00 86.75 286 LEU A C 1
ATOM 2212 O O . LEU A 1 286 ? 2.542 -3.985 2.682 1.00 86.75 286 LEU A O 1
ATOM 2216 N N . MET A 1 287 ? 2.669 -2.037 1.566 1.00 88.75 287 MET A N 1
ATOM 2217 C CA . MET A 1 287 ? 4.123 -1.924 1.663 1.00 88.75 287 MET A CA 1
ATOM 2218 C C . MET A 1 287 ? 4.601 -1.623 3.082 1.00 88.75 287 MET A C 1
ATOM 2220 O O . MET A 1 287 ? 5.784 -1.795 3.339 1.00 88.75 287 MET A O 1
ATOM 2224 N N . GLU A 1 288 ? 3.721 -1.278 4.024 1.00 85.56 288 GLU A N 1
ATOM 2225 C CA . GLU A 1 288 ? 4.074 -1.172 5.446 1.00 85.56 288 GLU A CA 1
ATOM 2226 C C . GLU A 1 288 ? 4.357 -2.549 6.083 1.00 85.56 288 GLU A C 1
ATOM 2228 O O . GLU A 1 288 ? 4.966 -2.617 7.146 1.00 85.56 288 GLU A O 1
ATOM 2233 N N . PHE A 1 289 ? 3.959 -3.669 5.456 1.00 86.12 289 PHE A N 1
ATOM 2234 C CA . PHE A 1 289 ? 4.079 -5.010 6.048 1.00 86.12 289 PHE A CA 1
ATOM 2235 C C . PHE A 1 289 ? 5.218 -5.852 5.475 1.00 86.12 289 PHE A C 1
ATOM 2237 O O . PHE A 1 289 ? 5.483 -5.863 4.271 1.00 86.12 289 PHE A O 1
ATOM 2244 N N . CYS A 1 290 ? 5.810 -6.687 6.333 1.00 86.81 290 CYS A N 1
ATOM 2245 C CA . CYS A 1 290 ? 6.965 -7.508 5.970 1.00 86.81 290 CYS A CA 1
ATOM 2246 C C . CYS A 1 290 ? 6.677 -8.521 4.851 1.00 86.81 290 CYS A C 1
ATOM 2248 O O . CYS A 1 290 ? 7.497 -8.694 3.957 1.00 86.81 290 CYS A O 1
ATOM 2250 N N . LEU A 1 291 ? 5.522 -9.195 4.867 1.00 86.19 291 LEU A N 1
ATOM 2251 C CA . LEU A 1 291 ? 5.211 -10.235 3.876 1.00 86.19 291 LEU A CA 1
ATOM 2252 C C . LEU A 1 291 ? 5.036 -9.665 2.447 1.00 86.19 291 LEU A C 1
ATOM 2254 O O . LEU A 1 291 ? 5.653 -10.197 1.518 1.00 86.19 291 LEU A O 1
ATOM 2258 N N . PRO A 1 292 ? 4.262 -8.582 2.230 1.00 89.50 292 PRO A N 1
ATOM 2259 C CA . PRO A 1 292 ? 4.261 -7.854 0.963 1.00 89.50 292 PRO A CA 1
ATOM 2260 C C . PRO A 1 292 ? 5.648 -7.383 0.520 1.00 89.50 292 PRO A C 1
ATOM 2262 O O . PRO A 1 292 ? 5.999 -7.598 -0.639 1.00 89.50 292 PRO A O 1
ATOM 2265 N N . GLN A 1 293 ? 6.463 -6.815 1.419 1.00 91.00 293 GLN A N 1
ATOM 2266 C CA . GLN A 1 293 ? 7.828 -6.388 1.082 1.00 91.00 293 GLN A CA 1
ATOM 2267 C C . GLN A 1 293 ? 8.720 -7.566 0.654 1.00 91.00 293 GLN A C 1
ATOM 2269 O O . GLN A 1 293 ? 9.395 -7.483 -0.370 1.00 91.00 293 GLN A O 1
ATOM 2274 N N . GLN A 1 294 ? 8.673 -8.695 1.369 1.00 90.38 294 GLN A N 1
ATOM 2275 C CA . GLN A 1 294 ? 9.385 -9.925 0.994 1.00 90.38 294 GLN A CA 1
ATOM 2276 C C . GLN A 1 294 ? 8.921 -10.447 -0.367 1.00 90.38 294 GLN A C 1
ATOM 2278 O O . GLN A 1 294 ? 9.738 -10.828 -1.200 1.00 90.38 294 GLN A O 1
ATOM 2283 N N . THR A 1 295 ? 7.611 -10.410 -0.623 1.00 91.75 295 THR A N 1
ATOM 2284 C CA . THR A 1 295 ? 7.047 -10.797 -1.920 1.00 91.75 295 THR A CA 1
ATOM 2285 C C . THR A 1 295 ? 7.573 -9.886 -3.023 1.00 91.75 295 THR A C 1
ATOM 2287 O O . THR A 1 295 ? 7.999 -10.384 -4.058 1.00 91.75 295 THR A O 1
ATOM 2290 N N . MET A 1 296 ? 7.585 -8.567 -2.804 1.00 93.75 296 MET A N 1
ATOM 2291 C CA . MET A 1 296 ? 8.130 -7.565 -3.727 1.00 93.75 296 MET A CA 1
ATOM 2292 C C . MET A 1 296 ? 9.619 -7.772 -4.004 1.00 93.75 296 MET A C 1
ATOM 2294 O O . MET A 1 296 ? 10.027 -7.646 -5.156 1.00 93.75 296 MET A O 1
ATOM 2298 N N . ALA A 1 297 ? 10.406 -8.143 -2.994 1.00 92.12 297 ALA A N 1
ATOM 2299 C CA . ALA A 1 297 ? 11.847 -8.332 -3.116 1.00 92.12 297 ALA A CA 1
ATOM 2300 C C . ALA A 1 297 ? 12.237 -9.476 -4.065 1.00 92.12 297 ALA A C 1
ATOM 2302 O O . ALA A 1 297 ? 13.338 -9.464 -4.591 1.00 92.12 297 ALA A O 1
ATOM 2303 N N . VAL A 1 298 ? 11.366 -10.446 -4.351 1.00 93.75 298 VAL A N 1
ATOM 2304 C CA . VAL A 1 298 ? 11.715 -11.548 -5.264 1.00 93.75 298 VAL A CA 1
ATOM 2305 C C . VAL A 1 298 ? 11.623 -11.096 -6.723 1.00 93.75 298 VAL A C 1
ATOM 2307 O O . VAL A 1 298 ? 10.530 -10.749 -7.187 1.00 93.75 298 VAL A O 1
ATOM 2310 N N . LYS A 1 299 ? 12.726 -11.159 -7.477 1.00 94.19 299 LYS A N 1
ATOM 2311 C CA . LYS A 1 299 ? 12.731 -10.897 -8.925 1.00 94.19 299 LYS A CA 1
ATOM 2312 C C . LYS A 1 299 ? 11.808 -11.861 -9.696 1.00 94.19 299 LYS A C 1
ATOM 2314 O O . LYS A 1 299 ? 11.796 -13.060 -9.410 1.00 94.19 299 LYS A O 1
ATOM 2319 N N . PRO A 1 300 ? 11.049 -11.383 -10.705 1.00 92.81 300 PRO A N 1
ATOM 2320 C CA . PRO A 1 300 ? 10.250 -12.247 -11.571 1.00 92.81 300 PRO A CA 1
ATOM 2321 C C . PRO A 1 300 ? 11.087 -13.311 -12.300 1.00 92.81 300 PRO A C 1
ATOM 2323 O O . PRO A 1 300 ? 12.137 -13.020 -12.878 1.00 92.81 300 PRO A O 1
ATOM 2326 N N . THR A 1 301 ? 10.597 -14.550 -12.318 1.00 90.81 301 THR A N 1
ATOM 2327 C CA . THR A 1 301 ? 11.221 -15.652 -13.060 1.00 90.81 301 THR A CA 1
ATOM 2328 C C . THR A 1 301 ? 11.245 -15.351 -14.560 1.00 90.81 301 THR A C 1
ATOM 2330 O O . THR A 1 301 ? 10.251 -14.897 -15.118 1.00 90.81 301 THR A O 1
ATOM 2333 N N . GLY A 1 302 ? 12.378 -15.612 -15.217 1.00 88.69 302 GLY A N 1
ATOM 2334 C CA . GLY A 1 302 ? 12.540 -15.392 -16.660 1.00 88.69 302 GLY A CA 1
ATOM 2335 C C . GLY A 1 302 ? 12.756 -13.932 -17.072 1.00 88.69 302 GLY A C 1
ATOM 2336 O O . GLY A 1 302 ? 12.835 -13.651 -18.262 1.00 88.69 302 GLY A O 1
ATOM 2337 N N . ALA A 1 303 ? 12.867 -13.000 -16.121 1.00 89.56 303 ALA A N 1
ATOM 2338 C CA . ALA A 1 303 ? 13.179 -11.613 -16.435 1.00 89.56 303 ALA A CA 1
ATOM 2339 C C . ALA A 1 303 ? 14.635 -11.423 -16.899 1.00 89.56 303 ALA A C 1
ATOM 2341 O O . ALA A 1 303 ? 15.578 -11.861 -16.227 1.00 89.56 303 ALA A O 1
ATOM 2342 N N . ASP A 1 304 ? 14.786 -10.693 -18.004 1.00 89.06 304 ASP A N 1
ATOM 2343 C CA . ASP A 1 304 ? 16.040 -10.418 -18.719 1.00 89.06 304 ASP A CA 1
ATOM 2344 C C . ASP A 1 304 ? 16.768 -9.166 -18.181 1.00 89.06 304 ASP A C 1
ATOM 2346 O O . ASP A 1 304 ? 17.098 -8.229 -18.903 1.00 89.06 304 ASP A O 1
ATOM 2350 N N . TYR A 1 305 ? 16.911 -9.097 -16.858 1.00 94.62 305 TYR A N 1
ATOM 2351 C CA . TYR A 1 305 ? 17.621 -8.037 -16.131 1.00 94.62 305 TYR A CA 1
ATOM 2352 C C . TYR A 1 305 ? 18.204 -8.586 -14.830 1.00 94.62 305 TYR A C 1
ATOM 2354 O O . TYR A 1 305 ? 17.717 -9.599 -14.333 1.00 94.62 305 TYR A O 1
ATOM 2362 N N . SER A 1 306 ? 19.236 -7.976 -14.249 1.00 96.50 306 SER A N 1
ATOM 2363 C CA . SER A 1 306 ? 19.833 -8.506 -13.014 1.00 96.50 306 SER A CA 1
ATOM 2364 C C . SER A 1 306 ? 18.908 -8.406 -11.788 1.00 96.50 306 SER A C 1
ATOM 2366 O O . SER A 1 306 ? 17.889 -7.710 -11.783 1.00 96.50 306 SER A O 1
ATOM 2368 N N . GLU A 1 307 ? 19.283 -9.096 -10.708 1.00 96.75 307 GLU A N 1
ATOM 2369 C CA . GLU A 1 307 ? 18.650 -8.902 -9.398 1.00 96.75 307 GLU A CA 1
ATOM 2370 C C . GLU A 1 307 ? 18.787 -7.447 -8.926 1.00 96.75 307 GLU A C 1
ATOM 2372 O O . GLU A 1 307 ? 17.843 -6.880 -8.386 1.00 96.75 307 GLU A O 1
ATOM 2377 N N . ALA A 1 308 ? 19.926 -6.802 -9.201 1.00 97.31 308 ALA A N 1
ATOM 2378 C CA . ALA A 1 308 ? 20.174 -5.419 -8.808 1.00 97.31 308 ALA A CA 1
ATOM 2379 C C . ALA A 1 308 ? 19.207 -4.438 -9.491 1.00 97.31 308 ALA A C 1
ATOM 2381 O O . ALA A 1 308 ? 18.705 -3.523 -8.837 1.00 97.31 308 ALA A O 1
ATOM 2382 N N . VAL A 1 309 ? 18.877 -4.658 -10.771 1.00 97.94 309 VAL A N 1
ATOM 2383 C CA . VAL A 1 309 ? 17.836 -3.887 -11.475 1.00 97.94 309 VAL A CA 1
ATOM 2384 C C . VAL A 1 309 ? 16.490 -4.035 -10.777 1.00 97.94 309 VAL A C 1
ATOM 2386 O O . VAL A 1 309 ? 15.808 -3.035 -10.549 1.00 97.94 309 VAL A O 1
ATOM 2389 N N . TRP A 1 310 ? 16.109 -5.260 -10.409 1.00 97.75 310 TRP A N 1
ATOM 2390 C CA . TRP A 1 310 ? 14.843 -5.496 -9.722 1.00 97.75 310 TRP A CA 1
ATOM 2391 C C . TRP A 1 310 ? 14.802 -4.827 -8.344 1.00 97.75 310 TRP A C 1
ATOM 2393 O O . TRP A 1 310 ? 13.857 -4.091 -8.059 1.00 97.75 310 TRP A O 1
ATOM 2403 N N . GLN A 1 311 ? 15.845 -4.993 -7.525 1.00 96.75 311 GLN A N 1
ATOM 2404 C CA . GLN A 1 311 ? 15.941 -4.356 -6.204 1.00 96.75 311 GLN A CA 1
ATOM 2405 C C . GLN A 1 311 ? 15.886 -2.827 -6.298 1.00 96.75 311 GLN A C 1
ATOM 2407 O O . GLN A 1 311 ? 15.152 -2.169 -5.554 1.00 96.75 311 GLN A O 1
ATOM 2412 N N . ALA A 1 312 ? 16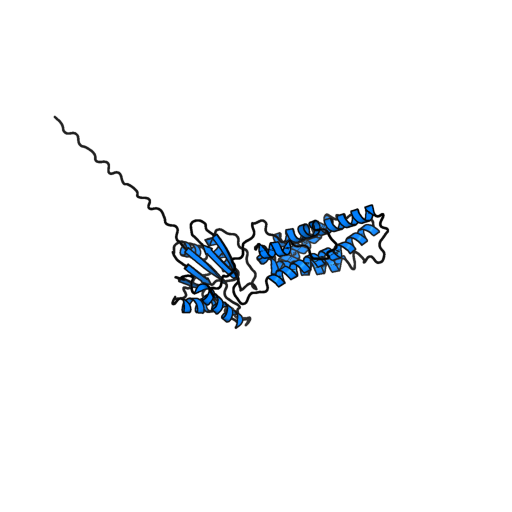.603 -2.243 -7.263 1.00 96.81 312 ALA A N 1
ATOM 2413 C CA . ALA A 1 312 ? 16.531 -0.813 -7.532 1.00 96.81 312 ALA A CA 1
ATOM 2414 C C . ALA A 1 312 ? 15.111 -0.384 -7.931 1.00 96.81 312 ALA A C 1
ATOM 2416 O O . ALA A 1 312 ? 14.667 0.687 -7.535 1.00 96.81 312 ALA A O 1
ATOM 2417 N N . ALA A 1 313 ? 14.379 -1.217 -8.673 1.00 97.00 313 ALA A N 1
ATOM 2418 C CA . ALA A 1 313 ? 13.034 -0.895 -9.130 1.00 97.00 313 ALA A CA 1
ATOM 2419 C C . ALA A 1 313 ? 12.007 -0.915 -7.987 1.00 97.00 313 ALA A C 1
ATOM 2421 O O . ALA A 1 313 ? 11.127 -0.052 -7.951 1.00 97.00 313 ALA A O 1
ATOM 2422 N N . VAL A 1 314 ? 12.107 -1.870 -7.056 1.00 96.56 314 VAL A N 1
ATOM 2423 C CA . VAL A 1 314 ? 11.123 -2.040 -5.971 1.00 96.56 314 VAL A CA 1
ATOM 2424 C C . VAL A 1 314 ? 11.395 -1.168 -4.744 1.00 96.56 314 VAL A C 1
ATOM 2426 O O . VAL A 1 314 ? 10.455 -0.825 -4.030 1.00 96.56 314 VAL A O 1
ATOM 2429 N N . SER A 1 315 ? 12.643 -0.747 -4.517 1.00 93.81 315 SER A N 1
ATOM 2430 C CA . SER A 1 315 ? 13.026 0.053 -3.337 1.00 93.81 315 SER A CA 1
ATOM 2431 C C . SER A 1 315 ? 12.308 1.405 -3.249 1.00 93.81 315 SER A C 1
ATOM 2433 O O . SER A 1 315 ? 12.094 1.932 -2.158 1.00 93.81 315 SER A O 1
ATOM 2435 N N . GLY A 1 316 ? 11.856 1.948 -4.384 1.00 92.44 316 GLY A N 1
ATOM 2436 C CA . GLY A 1 316 ? 11.064 3.177 -4.424 1.00 92.44 316 GLY A CA 1
ATOM 2437 C C . GLY A 1 316 ? 9.688 3.079 -3.765 1.00 92.44 316 GLY A C 1
ATOM 2438 O O . GLY A 1 316 ? 9.098 4.115 -3.474 1.00 92.44 316 GLY A O 1
ATOM 2439 N N . PHE A 1 317 ? 9.191 1.861 -3.542 1.00 93.38 317 PHE A N 1
ATOM 2440 C CA . PHE A 1 317 ? 7.871 1.588 -2.965 1.00 93.38 317 PHE A CA 1
ATOM 2441 C C . PHE A 1 317 ? 7.937 1.175 -1.493 1.00 93.38 317 PHE A C 1
ATOM 2443 O O . PHE A 1 317 ? 6.896 1.049 -0.856 1.00 93.38 317 PHE A O 1
ATOM 2450 N N . MET A 1 318 ? 9.137 0.949 -0.956 1.00 90.00 318 MET A N 1
ATOM 2451 C CA . MET A 1 318 ? 9.321 0.522 0.428 1.00 90.00 318 MET A CA 1
ATOM 2452 C C . MET A 1 318 ? 9.354 1.739 1.368 1.00 90.00 318 MET A C 1
ATOM 2454 O O . MET A 1 318 ? 9.924 2.780 0.999 1.00 90.00 318 MET A O 1
ATOM 2458 N N . PRO A 1 319 ? 8.753 1.641 2.569 1.00 84.19 319 PRO A N 1
ATOM 2459 C CA . PRO A 1 319 ? 8.887 2.669 3.593 1.00 84.19 319 PRO A CA 1
ATOM 2460 C C . PRO A 1 319 ? 10.341 2.754 4.082 1.00 84.19 319 PRO A C 1
ATOM 2462 O O . PRO A 1 319 ? 11.126 1.827 3.901 1.00 84.19 319 PRO A O 1
ATOM 2465 N N . ASP A 1 320 ? 10.701 3.882 4.695 1.00 81.44 320 ASP A N 1
ATOM 2466 C CA . ASP A 1 320 ? 12.019 4.066 5.331 1.00 81.44 320 ASP A CA 1
ATOM 2467 C C . ASP A 1 320 ? 12.053 3.528 6.775 1.00 81.44 320 ASP A C 1
ATOM 2469 O O . ASP A 1 320 ? 13.083 3.581 7.444 1.00 81.44 320 ASP A O 1
ATOM 2473 N N . THR A 1 321 ? 10.917 3.029 7.263 1.00 80.12 321 THR A N 1
ATOM 2474 C CA . THR A 1 321 ? 10.735 2.439 8.590 1.00 80.12 321 THR A CA 1
ATOM 2475 C C . THR A 1 321 ? 10.756 0.918 8.528 1.00 80.12 321 THR A C 1
ATOM 2477 O O . THR A 1 321 ? 10.487 0.322 7.483 1.00 80.12 321 THR A O 1
ATOM 2480 N N . ASP A 1 322 ? 11.010 0.288 9.675 1.00 81.06 322 ASP A N 1
ATOM 2481 C CA . ASP A 1 322 ? 10.885 -1.160 9.812 1.00 81.06 322 ASP A CA 1
ATOM 2482 C C . ASP A 1 322 ? 9.478 -1.631 9.427 1.00 81.06 322 ASP A C 1
ATOM 2484 O O . ASP A 1 322 ? 8.469 -0.979 9.713 1.00 81.06 322 ASP A O 1
ATOM 2488 N N . CYS A 1 323 ? 9.418 -2.784 8.763 1.00 83.56 323 CYS A N 1
ATOM 2489 C CA . CYS A 1 323 ? 8.161 -3.370 8.333 1.00 83.56 323 CYS A CA 1
ATOM 2490 C C . CYS A 1 323 ? 7.351 -3.907 9.521 1.00 83.56 323 CYS A C 1
ATOM 2492 O O . CYS A 1 323 ? 7.883 -4.431 10.500 1.00 83.56 323 CYS A O 1
ATOM 2494 N N . ILE A 1 324 ? 6.028 -3.838 9.403 1.00 81.38 324 ILE A N 1
ATOM 2495 C CA . ILE A 1 324 ? 5.091 -4.349 10.399 1.00 81.38 324 ILE A CA 1
ATOM 2496 C C . ILE A 1 324 ? 4.874 -5.848 10.164 1.00 81.38 324 ILE A C 1
ATOM 2498 O O . ILE A 1 324 ? 4.549 -6.299 9.057 1.00 81.38 324 ILE A O 1
ATOM 2502 N N . HIS A 1 325 ? 5.013 -6.642 11.225 1.00 79.50 325 HIS A N 1
ATOM 2503 C CA . HIS A 1 325 ? 4.667 -8.059 11.192 1.00 79.50 325 HIS A CA 1
ATOM 2504 C C . HIS A 1 325 ? 3.149 -8.248 11.248 1.00 79.50 325 HIS A C 1
ATOM 2506 O O . HIS A 1 325 ? 2.464 -7.700 12.112 1.00 79.50 325 HIS A O 1
ATOM 2512 N N . ILE A 1 326 ? 2.625 -9.060 10.327 1.00 75.44 326 ILE A N 1
ATOM 2513 C CA . ILE A 1 326 ? 1.215 -9.451 10.332 1.00 75.44 326 ILE A CA 1
ATOM 2514 C C . ILE A 1 326 ? 1.047 -10.570 11.359 1.00 75.44 326 ILE A C 1
ATOM 2516 O O . ILE A 1 326 ? 1.588 -11.665 11.176 1.00 75.44 326 ILE A O 1
ATOM 2520 N N . GLU A 1 327 ? 0.275 -10.324 12.417 1.00 73.19 327 GLU A N 1
ATOM 2521 C CA . GLU A 1 327 ? -0.145 -11.402 13.310 1.00 73.19 327 GLU A CA 1
ATOM 2522 C C . GLU A 1 327 ? -1.089 -12.325 12.535 1.00 73.19 327 GLU A C 1
ATOM 2524 O O . GLU A 1 327 ? -2.112 -11.899 11.984 1.00 73.19 327 GLU A O 1
ATOM 2529 N N . THR A 1 328 ? -0.761 -13.617 12.477 1.00 61.31 328 THR A N 1
ATOM 2530 C CA . THR A 1 328 ? -1.739 -14.587 11.992 1.00 61.31 328 THR A CA 1
ATOM 2531 C C . THR A 1 328 ? -2.893 -14.591 12.980 1.00 61.31 328 THR A C 1
ATOM 2533 O O . THR A 1 328 ? -2.703 -14.842 14.168 1.00 61.31 328 THR A O 1
ATOM 2536 N N . ALA A 1 329 ? -4.101 -14.298 12.496 1.00 54.09 329 ALA A N 1
ATOM 2537 C CA . ALA A 1 329 ? -5.311 -14.536 13.261 1.00 54.09 329 ALA A CA 1
ATOM 2538 C C . ALA A 1 329 ? -5.396 -16.047 13.515 1.00 54.09 329 ALA A C 1
ATOM 2540 O O . ALA A 1 329 ? -5.934 -16.794 12.696 1.00 54.09 329 ALA A O 1
ATOM 2541 N N . GLN A 1 330 ? -4.797 -16.513 14.612 1.00 44.25 330 GLN A N 1
ATOM 2542 C CA . GLN A 1 330 ? -5.057 -17.833 15.153 1.00 44.25 330 GLN A CA 1
ATOM 2543 C C . GLN A 1 330 ? -6.537 -17.833 15.532 1.00 44.25 330 GLN A C 1
ATOM 2545 O O . GLN A 1 330 ? -6.939 -17.294 16.561 1.00 44.25 330 GLN A O 1
ATOM 2550 N N . GLY A 1 331 ? -7.359 -18.349 14.621 1.00 38.59 331 GLY A N 1
ATOM 2551 C CA . GLY A 1 331 ? -8.680 -18.829 14.966 1.00 38.59 331 GLY A CA 1
ATOM 2552 C C . GLY A 1 331 ? -8.471 -20.077 15.801 1.00 38.59 331 GLY A C 1
ATOM 2553 O O . GLY A 1 331 ? -7.915 -21.063 15.309 1.00 38.59 331 GLY A O 1
ATOM 2554 N N . THR A 1 332 ? -8.862 -20.008 17.067 1.00 34.91 332 THR A N 1
ATOM 2555 C CA . THR A 1 332 ? -9.205 -21.197 17.835 1.00 34.91 332 THR A CA 1
ATOM 2556 C C . THR A 1 332 ? -10.193 -22.016 17.001 1.00 34.91 332 THR A C 1
ATOM 2558 O O . THR A 1 332 ? -11.115 -21.469 16.390 1.00 34.91 332 THR A O 1
ATOM 2561 N N . ARG A 1 333 ? -9.881 -23.308 16.854 1.00 32.66 333 ARG A N 1
ATOM 2562 C CA . ARG A 1 333 ? -10.812 -24.304 16.316 1.00 32.66 333 ARG A CA 1
ATOM 2563 C C . ARG A 1 333 ? -12.011 -24.427 17.237 1.00 32.66 333 ARG A C 1
ATOM 2565 O O . ARG A 1 333 ? -11.797 -24.287 18.460 1.00 32.66 333 ARG A O 1
#

Sequence (333 aa):
MKPIHQLAFALLLFCLAPQVAADTTIYLVRHAEKASDGTRDPDLTPAGHERAQWIAHYLADRGLTAVFSTNYKRTRQTAAPTAKMAGLPVSIYDPRALEEFAAELKAKDGTFLVVGHSNTTPHLANLLANSTLKYAGEDVYDQVIKVSLADSKSLSVSFSKPKQDHNLKVAALRHAIANRLAVMADVARYKWNNKLPIEAPQREAKIIDATVRRATKMDLDPAFARKAVSMQMAASKLLQQELFDAWTAHNQPAFTEVPSLADEIRPKIDVLTGQLLEAAGQAEFLMEFCLPQQTMAVKPTGADYSEAVWQAAVSGFMPDTDCIHIETAQGTR